Protein AF-A0A7Y4ZPF8-F1 (afdb_monomer)

Structure (mmCIF, N/CA/C/O backbone):
data_AF-A0A7Y4ZPF8-F1
#
_entry.id   AF-A0A7Y4ZPF8-F1
#
loop_
_atom_site.group_PDB
_atom_site.id
_atom_site.type_symbol
_atom_site.label_atom_id
_atom_site.label_alt_id
_atom_site.label_comp_id
_atom_site.label_asym_id
_atom_site.label_entity_id
_atom_site.label_seq_id
_atom_site.pdbx_PDB_ins_code
_atom_site.Cartn_x
_atom_site.Cartn_y
_atom_site.Cartn_z
_atom_site.occupancy
_atom_site.B_iso_or_equiv
_atom_site.auth_seq_id
_atom_site.auth_comp_id
_atom_site.auth_asym_id
_atom_site.auth_atom_id
_atom_site.pdbx_PDB_model_num
ATOM 1 N N . MET A 1 1 ? -1.159 -8.761 -0.915 1.00 75.44 1 MET A N 1
ATOM 2 C CA . MET A 1 1 ? -1.401 -7.818 -2.042 1.00 75.44 1 MET A CA 1
ATOM 3 C C . MET A 1 1 ? -1.958 -8.602 -3.225 1.00 75.44 1 MET A C 1
ATOM 5 O O . MET A 1 1 ? -1.337 -9.595 -3.585 1.00 75.44 1 MET A O 1
ATOM 9 N N . SER A 1 2 ? -3.100 -8.201 -3.799 1.00 84.06 2 SER A N 1
ATOM 10 C CA . SER A 1 2 ? -3.747 -8.965 -4.880 1.00 84.06 2 SER A CA 1
ATOM 11 C C . SER A 1 2 ? -2.888 -9.028 -6.152 1.00 84.06 2 SER A C 1
ATOM 13 O O . SER A 1 2 ? -2.082 -8.129 -6.414 1.00 84.06 2 SER A O 1
ATOM 15 N N . ALA A 1 3 ? -3.066 -10.083 -6.955 1.00 86.94 3 ALA A N 1
ATOM 16 C CA . ALA A 1 3 ? -2.333 -10.283 -8.210 1.00 86.94 3 ALA A CA 1
ATOM 17 C C . ALA A 1 3 ? -2.466 -9.080 -9.164 1.00 86.94 3 ALA A C 1
ATOM 19 O O . ALA A 1 3 ? -1.476 -8.626 -9.733 1.00 86.94 3 ALA A O 1
ATOM 20 N N . LEU A 1 4 ? -3.662 -8.487 -9.241 1.00 87.94 4 LEU A N 1
ATOM 21 C CA . LEU A 1 4 ? -3.938 -7.288 -10.040 1.00 87.94 4 LEU A CA 1
ATOM 22 C C . LEU A 1 4 ? -3.058 -6.093 -9.646 1.00 87.94 4 LEU A C 1
ATOM 24 O O . LEU A 1 4 ? -2.543 -5.392 -10.513 1.00 87.94 4 LEU A O 1
ATOM 28 N N . LYS A 1 5 ? -2.826 -5.877 -8.345 1.00 87.31 5 LYS A N 1
ATOM 29 C CA . LYS A 1 5 ? -1.957 -4.786 -7.874 1.00 87.31 5 LYS A CA 1
ATOM 30 C C . LYS A 1 5 ? -0.494 -5.027 -8.252 1.00 87.31 5 LYS A C 1
ATOM 32 O O . LYS A 1 5 ? 0.198 -4.082 -8.617 1.00 87.31 5 LYS A O 1
ATOM 37 N N . LYS A 1 6 ? -0.029 -6.285 -8.200 1.00 91.00 6 LYS A N 1
ATOM 38 C CA . LYS A 1 6 ? 1.333 -6.646 -8.636 1.00 91.00 6 LYS A CA 1
ATOM 39 C C . LYS A 1 6 ? 1.499 -6.325 -10.120 1.00 91.00 6 LYS A C 1
ATOM 41 O O . LYS A 1 6 ? 2.439 -5.625 -10.476 1.00 91.00 6 LYS A O 1
ATOM 46 N N . LEU A 1 7 ? 0.545 -6.744 -10.954 1.00 94.25 7 LEU A N 1
ATOM 47 C CA . LEU A 1 7 ? 0.532 -6.435 -12.389 1.00 94.25 7 LEU A CA 1
ATOM 48 C C . LEU A 1 7 ? 0.535 -4.925 -12.662 1.00 94.25 7 LEU A C 1
ATOM 50 O O . LEU A 1 7 ? 1.281 -4.470 -13.525 1.00 94.25 7 LEU A O 1
ATOM 54 N N . GLY A 1 8 ? -0.227 -4.143 -11.889 1.00 94.75 8 GLY A N 1
ATOM 55 C CA . GLY A 1 8 ? -0.213 -2.681 -11.978 1.00 94.75 8 GLY A CA 1
ATOM 56 C C . GLY A 1 8 ? 1.176 -2.078 -11.739 1.00 94.75 8 GLY A C 1
ATOM 57 O O . GLY A 1 8 ? 1.591 -1.187 -12.477 1.00 94.75 8 GLY A O 1
ATOM 58 N N . PHE A 1 9 ? 1.929 -2.603 -10.765 1.00 96.50 9 PHE A N 1
ATOM 59 C CA . PHE A 1 9 ? 3.312 -2.179 -10.534 1.00 96.50 9 PHE A CA 1
ATOM 60 C C . PHE A 1 9 ? 4.224 -2.545 -11.710 1.00 96.50 9 PHE A C 1
ATOM 62 O O . PHE A 1 9 ? 4.956 -1.682 -12.189 1.00 96.50 9 PHE A O 1
ATOM 69 N N . PHE A 1 10 ? 4.153 -3.786 -12.209 1.00 96.81 10 PHE A N 1
ATOM 70 C CA . PHE A 1 10 ? 4.946 -4.218 -13.368 1.00 96.81 10 PHE A CA 1
ATOM 71 C C . PHE A 1 10 ? 4.682 -3.338 -14.596 1.00 96.81 10 PHE A C 1
ATOM 73 O O . PHE A 1 10 ? 5.626 -2.911 -15.253 1.00 96.81 10 PHE A O 1
ATOM 80 N N . ALA A 1 11 ? 3.419 -3.011 -14.877 1.00 97.12 11 ALA A N 1
ATOM 81 C CA . ALA A 1 11 ? 3.063 -2.127 -15.981 1.00 97.12 11 ALA A CA 1
ATOM 82 C C . ALA A 1 11 ? 3.633 -0.709 -15.793 1.00 97.12 11 ALA A C 1
ATOM 84 O O . ALA A 1 11 ? 4.247 -0.169 -16.711 1.00 97.12 11 ALA A O 1
ATOM 85 N N . ALA A 1 12 ? 3.485 -0.118 -14.601 1.00 97.00 12 ALA A N 1
ATOM 86 C CA . ALA A 1 12 ? 4.003 1.220 -14.311 1.00 97.00 12 ALA A CA 1
ATOM 87 C C . ALA A 1 12 ? 5.539 1.285 -14.393 1.00 97.00 12 ALA A C 1
ATOM 89 O O . ALA A 1 12 ? 6.091 2.218 -14.973 1.00 97.00 12 ALA A O 1
ATOM 90 N N . ALA A 1 13 ? 6.232 0.273 -13.864 1.00 97.25 13 ALA A N 1
ATOM 91 C CA . ALA A 1 13 ? 7.685 0.170 -13.937 1.00 97.25 13 ALA A CA 1
ATOM 92 C C . ALA A 1 13 ? 8.175 -0.040 -15.382 1.00 97.25 13 ALA A C 1
ATOM 94 O O . ALA A 1 13 ? 9.117 0.632 -15.803 1.00 97.25 13 ALA A O 1
ATOM 95 N N . ALA A 1 14 ? 7.500 -0.879 -16.174 1.00 97.56 14 ALA A N 1
ATOM 96 C CA . ALA A 1 14 ? 7.827 -1.069 -17.586 1.00 97.56 14 ALA A CA 1
ATOM 97 C C . ALA A 1 14 ? 7.639 0.220 -18.400 1.00 97.56 14 ALA A C 1
ATOM 99 O O . ALA A 1 14 ? 8.495 0.554 -19.217 1.00 97.56 14 ALA A O 1
ATOM 100 N N . LEU A 1 15 ? 6.568 0.982 -18.144 1.00 97.00 15 LEU A N 1
ATOM 101 C CA . LEU A 1 15 ? 6.357 2.295 -18.761 1.00 97.00 15 LEU A CA 1
ATOM 102 C C . LEU A 1 15 ? 7.453 3.289 -18.364 1.00 97.00 15 LEU A C 1
ATOM 104 O O . LEU A 1 15 ? 7.981 3.990 -19.226 1.00 97.00 15 LEU A O 1
ATOM 108 N N . TYR A 1 16 ? 7.839 3.326 -17.086 1.00 96.50 16 TYR A N 1
ATOM 109 C CA . TYR A 1 16 ? 8.923 4.188 -16.624 1.00 96.50 16 TYR A CA 1
ATOM 110 C C . TYR A 1 16 ? 10.240 3.848 -17.331 1.00 96.50 16 TYR A C 1
ATOM 112 O O . TYR A 1 16 ? 10.738 4.672 -18.093 1.00 96.50 16 TYR A O 1
ATOM 120 N N . PHE A 1 17 ? 10.767 2.629 -17.159 1.00 95.44 17 PHE A N 1
ATOM 121 C CA . PHE A 1 17 ? 12.059 2.228 -17.733 1.00 95.44 17 PHE A CA 1
ATOM 122 C C . PHE A 1 17 ? 12.053 2.205 -19.266 1.00 95.44 17 PHE A C 1
ATOM 124 O O . PHE A 1 17 ? 13.057 2.550 -19.887 1.00 95.44 17 PHE A O 1
ATOM 131 N N . GLY A 1 18 ? 10.926 1.837 -19.877 1.00 95.88 18 GLY A N 1
ATOM 132 C CA . GLY A 1 18 ? 10.749 1.815 -21.325 1.00 95.88 18 GLY A CA 1
ATOM 133 C C . GLY A 1 18 ? 10.678 3.206 -21.952 1.00 95.88 18 GLY A C 1
ATOM 134 O O . GLY A 1 18 ? 11.137 3.385 -23.074 1.00 95.88 18 GLY A O 1
ATOM 135 N N . SER A 1 19 ? 10.147 4.206 -21.239 1.00 95.62 19 SER A N 1
ATOM 136 C CA . SER A 1 19 ? 10.047 5.579 -21.757 1.00 95.62 19 SER A CA 1
ATOM 137 C C . SER A 1 19 ? 11.360 6.362 -21.679 1.00 95.62 19 SER A C 1
ATOM 139 O O . SER A 1 19 ? 11.545 7.301 -22.449 1.00 95.62 19 SER A O 1
ATOM 141 N N . LEU A 1 20 ? 12.288 5.968 -20.795 1.00 93.88 20 LEU A N 1
ATOM 142 C CA . LEU A 1 20 ? 13.516 6.712 -20.491 1.00 93.88 20 LEU A CA 1
ATOM 143 C C . LEU A 1 20 ? 14.359 7.142 -21.711 1.00 93.88 20 LEU A C 1
ATOM 145 O O . LEU A 1 20 ? 14.848 8.276 -21.675 1.00 93.88 20 LEU A O 1
ATOM 149 N N . PRO A 1 21 ? 14.568 6.321 -22.762 1.00 92.81 21 PRO A N 1
ATOM 150 C CA . PRO A 1 21 ? 15.342 6.732 -23.940 1.00 92.81 21 PRO A CA 1
ATOM 151 C C . PRO A 1 21 ? 14.623 7.745 -24.839 1.00 92.81 21 PRO A C 1
ATOM 153 O O . PRO A 1 21 ? 15.262 8.430 -25.626 1.00 92.8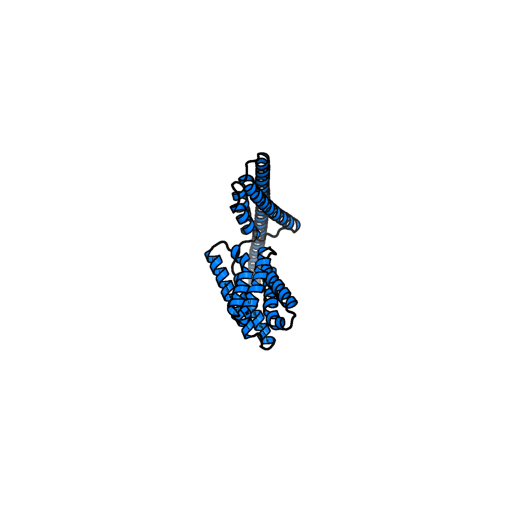1 21 PRO A O 1
ATOM 156 N N . PHE A 1 22 ? 13.297 7.846 -24.737 1.00 93.81 22 PHE A N 1
ATOM 157 C CA . PHE A 1 22 ? 12.480 8.695 -25.609 1.00 93.81 22 PHE A CA 1
ATOM 158 C C . PHE A 1 22 ? 12.232 10.091 -25.025 1.00 93.81 22 PHE A C 1
ATOM 160 O O . PHE A 1 22 ? 11.724 10.971 -25.718 1.00 93.81 22 PHE A O 1
ATOM 167 N N . LEU A 1 23 ? 12.591 10.309 -23.757 1.00 93.56 23 LEU A N 1
ATOM 168 C CA . LEU A 1 23 ? 12.349 11.573 -23.057 1.00 93.56 23 LEU A CA 1
ATOM 169 C C . LEU A 1 23 ? 13.147 12.742 -23.635 1.00 93.56 23 LEU A C 1
ATOM 171 O O . LEU A 1 23 ? 12.665 13.871 -23.577 1.00 93.56 23 LEU A O 1
ATOM 175 N N . ASP A 1 24 ? 14.311 12.472 -24.228 1.00 91.12 24 ASP A N 1
ATOM 176 C CA . ASP A 1 24 ? 15.174 13.497 -24.826 1.00 91.12 24 ASP A CA 1
ATOM 177 C C . ASP A 1 24 ? 14.552 14.117 -26.091 1.00 91.12 24 ASP A C 1
ATOM 179 O O . ASP A 1 24 ? 14.898 15.231 -26.476 1.00 91.12 24 ASP A O 1
ATOM 183 N N . GLY A 1 25 ? 13.596 13.423 -26.722 1.00 93.19 25 GLY A N 1
ATOM 184 C CA . GLY A 1 25 ? 12.844 13.929 -27.874 1.00 93.19 25 GLY A CA 1
ATOM 185 C C . GLY A 1 25 ? 11.628 14.787 -27.508 1.00 93.19 25 GLY A C 1
ATOM 186 O O . GLY A 1 25 ? 10.987 15.346 -28.398 1.00 93.19 25 GLY A O 1
ATOM 187 N N . LEU A 1 26 ? 11.276 14.884 -26.223 1.00 95.12 26 LEU A N 1
ATOM 188 C CA . LEU A 1 26 ? 10.109 15.630 -25.756 1.00 95.12 26 LEU A CA 1
ATOM 189 C C . LEU A 1 26 ? 10.498 17.027 -25.245 1.00 95.12 26 LEU A C 1
ATOM 191 O O . LEU A 1 26 ? 11.581 17.207 -24.686 1.00 95.12 26 LEU A O 1
ATOM 195 N N . PRO A 1 27 ? 9.595 18.023 -25.335 1.00 96.69 27 PRO A N 1
ATOM 196 C CA . PRO A 1 27 ? 9.780 19.292 -24.642 1.00 96.69 27 PRO A CA 1
ATOM 197 C C . PRO A 1 27 ? 9.974 19.078 -23.137 1.00 96.69 27 PRO A C 1
ATOM 199 O O . PRO A 1 27 ? 9.279 18.261 -22.531 1.00 96.69 27 PRO A O 1
ATOM 202 N N . PHE A 1 28 ? 10.848 19.876 -22.519 1.00 93.75 28 PHE A N 1
ATOM 203 C CA . PHE A 1 28 ? 11.220 19.762 -21.100 1.00 93.75 28 PHE A CA 1
ATOM 204 C C . PHE A 1 28 ? 10.022 19.650 -20.140 1.00 93.75 28 PHE A C 1
ATOM 206 O O . PHE A 1 28 ? 10.028 18.853 -19.201 1.00 93.75 28 PHE A O 1
ATOM 213 N N . VAL A 1 29 ? 8.965 20.432 -20.379 1.00 96.38 29 VAL A N 1
ATOM 214 C CA . VAL A 1 29 ? 7.753 20.404 -19.545 1.00 96.38 29 VAL A CA 1
ATOM 215 C C . VAL A 1 29 ? 7.010 19.074 -19.697 1.00 96.38 29 VAL A C 1
ATOM 217 O O . VAL A 1 29 ? 6.588 18.489 -18.702 1.00 96.38 29 VAL A O 1
ATOM 220 N N . ALA A 1 30 ? 6.876 18.570 -20.925 1.00 96.25 30 ALA A N 1
ATOM 221 C CA . ALA A 1 30 ? 6.170 17.323 -21.201 1.00 96.25 30 ALA A CA 1
ATOM 222 C C . ALA A 1 30 ? 6.916 16.111 -20.625 1.00 96.25 30 ALA A C 1
ATOM 224 O O . ALA A 1 30 ? 6.291 15.263 -19.988 1.00 96.25 30 ALA A O 1
ATOM 225 N N . SER A 1 31 ? 8.244 16.053 -20.783 1.00 95.25 31 SER A N 1
ATOM 226 C CA . SER A 1 31 ? 9.060 14.982 -20.199 1.00 95.25 31 SER A CA 1
ATOM 227 C C . SER A 1 31 ? 9.012 15.002 -18.670 1.00 95.25 31 SER A C 1
ATOM 229 O O . SER A 1 31 ? 8.821 13.953 -18.056 1.00 95.25 31 SER A O 1
ATOM 231 N N . SER A 1 32 ? 9.082 16.185 -18.052 1.00 95.69 32 SER A N 1
ATOM 232 C CA . SER A 1 32 ? 8.974 16.342 -16.595 1.00 95.69 32 SER A CA 1
ATOM 233 C C . SER A 1 32 ? 7.620 15.867 -16.058 1.00 95.69 32 SER A C 1
ATOM 235 O O . SER A 1 32 ? 7.572 15.104 -15.092 1.00 95.69 32 SER A O 1
ATOM 237 N N . LEU A 1 33 ? 6.514 16.270 -16.695 1.00 97.50 33 LEU A N 1
ATOM 238 C CA . LEU A 1 33 ? 5.168 15.840 -16.302 1.00 97.50 33 LEU A CA 1
ATOM 239 C C . LEU A 1 33 ? 4.986 14.327 -16.454 1.00 97.50 33 LEU A C 1
ATOM 241 O O . LEU A 1 33 ? 4.445 13.685 -15.554 1.00 97.50 33 LEU A O 1
ATOM 245 N N . LEU A 1 34 ? 5.470 13.753 -17.559 1.00 97.00 34 LEU A N 1
ATOM 246 C CA . LEU A 1 34 ? 5.406 12.315 -17.804 1.00 97.00 34 LEU A CA 1
ATOM 247 C C . LEU A 1 34 ? 6.189 11.529 -16.743 1.00 97.00 34 LEU A C 1
ATOM 249 O O . LEU A 1 34 ? 5.670 10.563 -16.188 1.00 97.00 34 LEU A O 1
ATOM 253 N N . LEU A 1 35 ? 7.405 11.968 -16.414 1.00 96.06 35 LEU A N 1
ATOM 254 C CA . LEU A 1 35 ? 8.247 11.344 -15.393 1.00 96.06 35 LEU A CA 1
ATOM 255 C C . LEU A 1 35 ? 7.601 11.372 -14.007 1.00 96.06 35 LEU A C 1
ATOM 257 O O . LEU A 1 35 ? 7.579 10.347 -13.324 1.00 96.06 35 LEU A O 1
ATOM 261 N N . VAL A 1 36 ? 7.046 12.518 -13.600 1.00 97.88 36 VAL A N 1
ATOM 262 C CA . VAL A 1 36 ? 6.331 12.641 -12.322 1.00 97.88 36 VAL A CA 1
ATOM 263 C C . VAL A 1 36 ? 5.098 11.743 -12.312 1.00 97.88 36 VAL A C 1
ATOM 265 O O . VAL A 1 36 ? 4.895 11.014 -11.343 1.00 97.88 36 VAL A O 1
ATOM 268 N N . ALA A 1 37 ? 4.307 11.732 -13.389 1.00 97.81 37 ALA A N 1
ATOM 269 C CA . ALA A 1 37 ? 3.141 10.862 -13.498 1.00 97.81 37 ALA A CA 1
ATOM 270 C C . ALA A 1 37 ? 3.526 9.380 -13.364 1.00 97.81 37 ALA A C 1
ATOM 272 O O . ALA A 1 37 ? 2.907 8.659 -12.583 1.00 97.81 37 ALA A O 1
ATOM 273 N N . MET A 1 38 ? 4.585 8.934 -14.047 1.00 97.25 38 MET A N 1
ATOM 274 C CA . MET A 1 38 ? 5.074 7.555 -13.946 1.00 97.25 38 MET A CA 1
ATOM 275 C C . MET A 1 38 ? 5.606 7.225 -12.546 1.00 97.25 38 MET A C 1
ATOM 277 O O . MET A 1 38 ? 5.273 6.172 -12.004 1.00 97.25 38 MET A O 1
ATOM 281 N N . GLY A 1 39 ? 6.361 8.130 -11.915 1.00 97.81 39 GLY A N 1
ATOM 282 C CA . GLY A 1 39 ? 6.836 7.949 -10.541 1.00 97.81 39 GLY A CA 1
ATOM 283 C C . GLY A 1 39 ? 5.695 7.841 -9.526 1.00 97.81 39 GLY A C 1
ATOM 284 O O . GLY A 1 39 ? 5.711 6.956 -8.669 1.00 97.81 39 GLY A O 1
ATOM 285 N N . VAL A 1 40 ? 4.665 8.682 -9.656 1.00 98.19 40 VAL A N 1
ATOM 286 C CA . VAL A 1 40 ? 3.452 8.629 -8.822 1.00 98.19 40 VAL A CA 1
ATOM 287 C C . VAL A 1 40 ? 2.669 7.337 -9.056 1.00 98.19 40 VAL A C 1
ATOM 289 O O . VAL A 1 40 ? 2.262 6.702 -8.085 1.00 98.19 40 VAL A O 1
ATOM 292 N N . LEU A 1 41 ? 2.486 6.911 -10.310 1.00 97.56 41 LEU A N 1
ATOM 293 C CA . LEU A 1 41 ? 1.806 5.653 -10.636 1.00 97.56 41 LEU A CA 1
ATOM 294 C C . LEU A 1 41 ? 2.547 4.444 -10.055 1.00 97.56 41 LEU A C 1
ATOM 296 O O . LEU A 1 41 ? 1.916 3.580 -9.446 1.00 97.56 41 LEU A O 1
ATOM 300 N N . MET A 1 42 ? 3.876 4.403 -10.177 1.00 97.56 42 MET A N 1
ATOM 301 C CA . MET A 1 42 ? 4.698 3.355 -9.569 1.00 97.56 42 MET A CA 1
ATOM 302 C C . MET A 1 42 ? 4.565 3.343 -8.043 1.00 97.56 42 MET A C 1
ATOM 304 O O . MET A 1 42 ? 4.346 2.280 -7.464 1.00 97.56 42 MET A O 1
ATOM 308 N N . ALA A 1 43 ? 4.660 4.503 -7.387 1.00 97.62 43 ALA A N 1
ATOM 309 C CA . ALA A 1 43 ? 4.544 4.611 -5.932 1.00 97.62 43 ALA A CA 1
ATOM 310 C C . ALA A 1 43 ? 3.147 4.225 -5.427 1.00 97.62 43 ALA A C 1
ATOM 312 O O . ALA A 1 43 ? 3.024 3.487 -4.449 1.00 97.62 43 ALA A O 1
ATOM 313 N N . ALA A 1 44 ? 2.086 4.645 -6.119 1.00 96.38 44 ALA A N 1
ATOM 314 C CA . ALA A 1 44 ? 0.716 4.248 -5.804 1.00 96.38 44 ALA A CA 1
ATOM 315 C C . ALA A 1 44 ? 0.505 2.736 -5.995 1.00 96.38 44 ALA A C 1
ATOM 317 O O . ALA A 1 44 ? -0.117 2.088 -5.151 1.00 96.38 44 ALA A O 1
ATOM 318 N N . ALA A 1 45 ? 1.068 2.145 -7.054 1.00 96.06 45 ALA A N 1
ATOM 319 C CA . ALA A 1 45 ? 1.002 0.705 -7.294 1.00 96.06 45 ALA A CA 1
ATOM 320 C C . ALA A 1 45 ? 1.785 -0.102 -6.242 1.00 96.06 45 ALA A C 1
ATOM 322 O O . ALA A 1 45 ? 1.273 -1.095 -5.726 1.00 96.06 45 ALA A O 1
ATOM 323 N N . ALA A 1 46 ? 2.986 0.353 -5.867 1.00 96.31 46 ALA A N 1
ATOM 324 C CA . ALA A 1 46 ? 3.800 -0.245 -4.805 1.00 96.31 46 ALA A CA 1
ATOM 325 C C . ALA A 1 46 ? 3.122 -0.139 -3.427 1.00 96.31 46 ALA A C 1
ATOM 327 O O . ALA A 1 46 ? 3.148 -1.079 -2.623 1.00 96.31 46 ALA A O 1
ATOM 328 N N . SER A 1 47 ? 2.482 1.003 -3.161 1.00 94.62 47 SER A N 1
ATOM 329 C CA . SER A 1 47 ? 1.711 1.255 -1.946 1.00 94.62 47 SER A CA 1
ATOM 330 C C . SER A 1 47 ? 0.390 0.474 -1.919 1.00 94.62 47 SER A C 1
ATOM 332 O O . SER A 1 47 ? -0.084 0.078 -0.853 1.00 94.62 47 SER A O 1
ATOM 334 N N . GLY A 1 48 ? -0.207 0.209 -3.079 1.00 91.56 48 GLY A N 1
ATOM 335 C CA . GLY A 1 48 ? -1.532 -0.389 -3.198 1.00 91.56 48 GLY A CA 1
ATOM 336 C C . GLY A 1 48 ? -2.684 0.567 -2.862 1.00 91.56 48 GLY A C 1
ATOM 337 O O . GLY A 1 48 ? -3.814 0.080 -2.732 1.00 91.56 48 GLY A O 1
ATOM 338 N N . SER A 1 49 ? -2.405 1.870 -2.715 1.00 89.56 49 SER A N 1
ATOM 339 C CA . SER A 1 49 ? -3.360 2.967 -2.501 1.00 89.56 49 SER A CA 1
ATOM 340 C C . SER A 1 49 ? -2.804 4.312 -3.012 1.00 89.56 49 SER A C 1
ATOM 342 O O . SER A 1 49 ? -1.594 4.496 -3.142 1.00 89.56 49 SER A O 1
ATOM 344 N N . PHE A 1 50 ? -3.694 5.273 -3.290 1.00 92.38 50 PHE A N 1
ATOM 345 C CA . PHE A 1 50 ? -3.333 6.657 -3.626 1.00 92.38 50 PHE A CA 1
ATOM 346 C C . PHE A 1 50 ? -3.283 7.514 -2.357 1.00 92.38 50 PHE A C 1
ATOM 348 O O . PHE A 1 50 ? -4.230 8.229 -2.034 1.00 92.38 50 PHE A O 1
ATOM 355 N N . SER A 1 51 ? -2.187 7.418 -1.607 1.00 92.44 51 SER A N 1
ATOM 356 C CA . SER A 1 51 ? -1.949 8.274 -0.440 1.00 92.44 51 SER A CA 1
ATOM 357 C C . SER A 1 51 ? -1.113 9.505 -0.808 1.00 92.44 51 SER A C 1
ATOM 359 O O . SER A 1 51 ? -0.314 9.475 -1.744 1.00 92.44 51 SER A O 1
ATOM 361 N N . ALA A 1 52 ? -1.246 10.592 -0.039 1.00 95.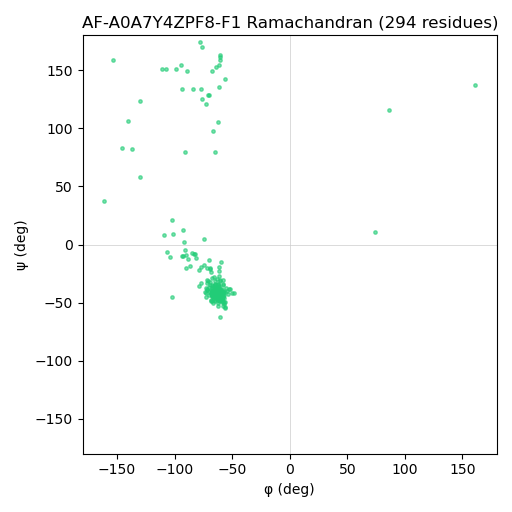19 52 ALA A N 1
ATOM 362 C CA . ALA A 1 52 ? -0.424 11.793 -0.227 1.00 95.19 52 ALA A CA 1
ATOM 363 C C . ALA A 1 52 ? 1.083 11.491 -0.109 1.00 95.19 52 ALA A C 1
ATOM 365 O O . ALA A 1 52 ? 1.887 12.064 -0.840 1.00 95.19 52 ALA A O 1
ATOM 366 N N . ILE A 1 53 ? 1.454 10.551 0.768 1.00 95.06 53 ILE A N 1
ATOM 367 C CA . ILE A 1 53 ? 2.838 10.092 0.931 1.00 95.06 53 ILE A CA 1
ATOM 368 C C . ILE A 1 53 ? 3.303 9.366 -0.333 1.00 95.06 53 ILE A C 1
ATOM 370 O O . ILE A 1 53 ? 4.375 9.683 -0.833 1.00 95.06 53 ILE A O 1
ATOM 374 N N . ALA A 1 54 ? 2.502 8.452 -0.893 1.00 96.06 54 ALA A N 1
ATOM 375 C CA . ALA A 1 54 ? 2.852 7.764 -2.137 1.00 96.06 54 ALA A CA 1
ATOM 376 C C . ALA A 1 54 ? 3.038 8.752 -3.302 1.00 96.06 54 ALA A C 1
ATOM 378 O O . ALA A 1 54 ? 4.009 8.642 -4.046 1.00 96.06 54 ALA A O 1
ATOM 379 N N . ILE A 1 55 ? 2.169 9.763 -3.418 1.00 97.44 55 ILE A N 1
ATOM 380 C CA . ILE A 1 55 ? 2.295 10.817 -4.437 1.00 97.44 55 ILE A CA 1
ATOM 381 C C . ILE A 1 55 ? 3.592 11.614 -4.237 1.00 97.44 55 ILE A C 1
ATOM 383 O O . ILE A 1 55 ? 4.368 11.770 -5.178 1.00 97.44 55 ILE A O 1
ATOM 387 N N . ALA A 1 56 ? 3.859 12.086 -3.016 1.00 97.94 56 ALA A N 1
ATOM 388 C CA . ALA A 1 56 ? 5.063 12.854 -2.711 1.00 97.94 56 ALA A CA 1
ATOM 389 C C . ALA A 1 56 ? 6.339 12.035 -2.960 1.00 97.94 56 ALA A C 1
ATOM 391 O O . ALA A 1 56 ? 7.265 12.511 -3.614 1.00 97.94 56 ALA A O 1
ATOM 392 N N . CYS A 1 57 ? 6.372 10.786 -2.496 1.00 97.81 57 CYS A N 1
ATOM 393 C CA . CYS A 1 57 ? 7.482 9.869 -2.711 1.00 97.81 57 CYS A CA 1
ATOM 394 C C . CYS A 1 57 ? 7.691 9.555 -4.196 1.00 97.81 57 CYS A C 1
ATOM 396 O O . CYS A 1 57 ? 8.830 9.572 -4.646 1.00 97.81 57 CYS A O 1
ATOM 398 N N . GLY A 1 58 ? 6.625 9.333 -4.969 1.00 98.00 58 GLY A N 1
ATOM 399 C CA . GLY A 1 58 ? 6.710 9.110 -6.413 1.00 98.00 58 GLY A CA 1
ATOM 400 C C . GLY A 1 58 ? 7.229 10.329 -7.180 1.00 98.00 58 GLY A C 1
ATOM 401 O O . GLY A 1 58 ? 8.074 10.188 -8.063 1.00 98.00 58 GLY A O 1
ATOM 402 N N . ALA A 1 59 ? 6.794 11.534 -6.805 1.00 98.19 59 ALA A N 1
ATOM 403 C CA . ALA A 1 59 ? 7.304 12.777 -7.381 1.00 98.19 59 ALA A CA 1
ATOM 404 C C . ALA A 1 59 ? 8.788 13.007 -7.036 1.00 98.19 59 ALA A C 1
ATOM 406 O O . ALA A 1 59 ? 9.585 13.336 -7.915 1.00 98.19 59 ALA A O 1
ATOM 407 N N . LEU A 1 60 ? 9.180 12.776 -5.777 1.00 98.19 60 LEU A N 1
ATOM 408 C CA . LEU A 1 60 ? 10.578 12.848 -5.339 1.00 98.19 60 LEU A CA 1
ATOM 409 C C . LEU A 1 60 ? 11.448 11.785 -6.017 1.00 98.19 60 LEU A C 1
ATOM 411 O O . LEU A 1 60 ? 12.589 12.073 -6.372 1.00 98.19 60 LEU A O 1
ATOM 415 N N . ALA A 1 61 ? 10.913 10.582 -6.231 1.00 97.88 61 ALA A N 1
ATOM 416 C CA . ALA A 1 61 ? 11.581 9.504 -6.949 1.00 97.88 61 ALA A CA 1
ATOM 417 C C . ALA A 1 61 ? 11.874 9.912 -8.397 1.00 97.88 61 ALA A C 1
ATOM 419 O O . ALA A 1 61 ? 13.012 9.797 -8.849 1.00 97.88 61 ALA A O 1
ATOM 420 N N . ALA A 1 62 ? 10.875 10.466 -9.093 1.00 97.12 62 ALA A N 1
ATOM 421 C CA . ALA A 1 62 ? 11.031 10.968 -10.452 1.00 97.12 62 ALA A CA 1
ATOM 422 C C . ALA A 1 62 ? 12.079 12.088 -10.529 1.00 97.12 62 ALA A C 1
ATOM 424 O O . ALA A 1 62 ? 12.969 12.039 -11.378 1.00 97.12 62 ALA A O 1
ATOM 425 N N . PHE A 1 63 ? 12.026 13.060 -9.614 1.00 97.06 63 PHE A N 1
ATOM 426 C CA . PHE A 1 63 ? 13.001 14.149 -9.547 1.00 97.06 63 PHE A CA 1
ATOM 427 C C . PHE A 1 63 ? 14.425 13.642 -9.262 1.00 97.06 63 PHE A C 1
ATOM 429 O O . PHE A 1 63 ? 15.351 13.927 -10.017 1.00 97.06 63 PHE A O 1
ATOM 436 N N . GLY A 1 64 ? 14.610 12.848 -8.205 1.00 95.31 64 GLY A N 1
ATOM 437 C CA . GLY A 1 64 ? 15.927 12.357 -7.799 1.00 95.31 64 GLY A CA 1
ATOM 438 C C . GLY A 1 64 ? 16.533 11.375 -8.802 1.00 95.31 64 GLY A C 1
ATOM 439 O O . GLY A 1 64 ? 17.721 11.457 -9.114 1.00 95.31 64 GLY A O 1
ATOM 440 N N . GLY A 1 65 ? 15.714 10.475 -9.350 1.00 93.50 65 GLY A N 1
ATOM 441 C CA . GLY A 1 65 ? 16.139 9.519 -10.368 1.00 93.50 65 GLY A CA 1
ATOM 442 C C . GLY A 1 65 ? 16.597 10.217 -11.646 1.00 93.50 65 GLY A C 1
ATOM 443 O O . GLY A 1 65 ? 17.652 9.897 -12.186 1.00 93.50 65 GLY A O 1
ATOM 444 N N . THR A 1 66 ? 15.859 11.224 -12.108 1.00 93.50 66 THR A N 1
ATOM 445 C CA . THR A 1 66 ? 16.213 11.952 -13.337 1.00 93.50 66 THR A CA 1
ATOM 446 C C . THR A 1 66 ? 17.438 12.840 -13.156 1.00 93.50 66 THR A C 1
ATOM 448 O O . THR A 1 66 ? 18.300 12.845 -14.031 1.00 93.50 66 THR A O 1
ATOM 451 N N . ALA A 1 67 ? 17.576 13.505 -12.005 1.00 95.75 67 ALA A N 1
ATOM 452 C CA . ALA A 1 67 ? 18.738 14.335 -11.691 1.00 95.75 67 ALA A CA 1
ATOM 453 C C . ALA A 1 67 ? 20.054 13.536 -11.642 1.00 95.75 67 ALA A C 1
ATOM 455 O O . ALA A 1 67 ? 21.094 14.029 -12.075 1.00 95.75 67 ALA A O 1
ATOM 456 N N . LEU A 1 68 ? 20.021 12.299 -11.132 1.00 96.88 68 LEU A N 1
ATOM 457 C CA . LEU A 1 68 ? 21.220 11.465 -10.978 1.00 96.88 68 LEU A CA 1
ATOM 458 C C . LEU A 1 68 ? 21.523 10.587 -12.196 1.00 96.88 68 LEU A C 1
ATOM 460 O O . LEU A 1 68 ? 22.664 10.149 -12.352 1.00 96.88 68 LEU A O 1
ATOM 464 N N . ARG A 1 69 ? 20.536 10.324 -13.064 1.00 95.56 69 ARG A N 1
ATOM 465 C CA . ARG A 1 69 ? 20.663 9.384 -14.193 1.00 95.56 69 ARG A CA 1
ATOM 466 C C . ARG A 1 69 ? 21.867 9.664 -15.108 1.00 95.56 69 ARG A C 1
ATOM 468 O O . ARG A 1 69 ? 22.529 8.689 -15.451 1.00 95.56 69 ARG A O 1
ATOM 475 N N . PRO A 1 70 ? 22.197 10.915 -15.491 1.00 95.31 70 PRO A N 1
ATOM 476 C CA . PRO A 1 70 ? 23.334 11.182 -16.379 1.00 95.31 70 PRO A CA 1
ATOM 477 C C . PRO A 1 70 ? 24.705 10.899 -15.751 1.00 95.31 70 PRO A C 1
ATOM 479 O O . PRO A 1 70 ? 25.675 10.693 -16.472 1.00 95.31 70 PRO A O 1
ATOM 482 N N . ILE A 1 71 ? 24.795 10.917 -14.417 1.00 97.25 71 ILE A N 1
ATOM 483 C CA . ILE A 1 71 ? 26.062 10.832 -13.676 1.00 97.25 71 ILE A CA 1
ATOM 484 C C . ILE A 1 71 ? 26.262 9.418 -13.124 1.00 97.25 71 ILE A C 1
ATOM 486 O O . ILE A 1 71 ? 27.347 8.852 -13.216 1.00 97.25 71 ILE A O 1
ATOM 490 N N . ALA A 1 72 ? 25.210 8.846 -12.539 1.00 97.88 72 ALA A N 1
ATOM 491 C CA . ALA A 1 72 ? 25.250 7.561 -11.859 1.00 97.88 72 ALA A CA 1
ATOM 492 C C . ALA A 1 72 ? 23.919 6.806 -12.050 1.00 97.88 72 ALA A C 1
ATOM 494 O O . ALA A 1 72 ? 23.065 6.825 -11.156 1.00 97.88 72 ALA A O 1
ATOM 495 N N . PRO A 1 73 ? 23.729 6.102 -13.185 1.00 97.06 73 PRO A N 1
ATOM 496 C CA . PRO A 1 73 ? 22.486 5.389 -13.493 1.00 97.06 73 PRO A CA 1
ATOM 497 C C . PRO A 1 73 ? 22.056 4.382 -12.421 1.00 97.06 73 PRO A C 1
ATOM 499 O O . PRO A 1 73 ? 20.870 4.265 -12.112 1.00 97.06 73 PRO A O 1
ATOM 502 N N . ALA A 1 74 ? 23.018 3.689 -11.806 1.00 97.88 74 ALA A N 1
ATOM 503 C CA . ALA A 1 74 ? 22.753 2.789 -10.690 1.00 97.88 74 ALA A CA 1
ATOM 504 C C . ALA A 1 74 ? 22.186 3.542 -9.470 1.00 97.88 74 ALA A C 1
ATOM 506 O O . ALA A 1 74 ? 21.167 3.153 -8.910 1.00 97.88 74 ALA A O 1
ATOM 507 N N . VAL A 1 75 ? 22.786 4.667 -9.074 1.00 98.19 75 VAL A N 1
ATOM 508 C CA . VAL A 1 75 ? 22.297 5.450 -7.925 1.00 98.19 75 VAL A CA 1
ATOM 509 C C . VAL A 1 75 ? 20.918 6.047 -8.220 1.00 98.19 75 VAL A C 1
ATOM 511 O O . VAL A 1 75 ? 20.044 6.025 -7.355 1.00 98.19 75 VAL A O 1
ATOM 514 N N . ALA A 1 76 ? 20.691 6.508 -9.452 1.00 97.50 76 ALA A N 1
ATOM 515 C CA . ALA A 1 76 ? 19.391 6.984 -9.914 1.00 97.50 76 ALA A CA 1
ATOM 516 C C . ALA A 1 76 ? 18.296 5.917 -9.779 1.00 97.50 76 ALA A C 1
ATOM 518 O O . ALA A 1 76 ? 17.239 6.185 -9.205 1.00 97.50 76 ALA A O 1
ATOM 519 N N . GLY A 1 77 ? 18.560 4.700 -10.263 1.00 97.94 77 GLY A N 1
ATOM 520 C CA . GLY A 1 77 ? 17.629 3.581 -10.142 1.00 97.94 77 GLY A CA 1
ATOM 521 C C . GLY A 1 77 ? 17.386 3.171 -8.687 1.00 97.94 77 GLY A C 1
ATOM 522 O O . GLY A 1 77 ? 16.239 2.955 -8.295 1.00 97.94 77 GLY A O 1
ATOM 523 N N . ALA A 1 78 ? 18.439 3.125 -7.864 1.00 98.38 78 ALA A N 1
ATOM 524 C CA . ALA A 1 78 ? 18.338 2.820 -6.436 1.00 98.38 78 ALA A CA 1
ATOM 525 C C . ALA A 1 78 ? 17.436 3.823 -5.707 1.00 98.38 78 ALA A C 1
ATOM 527 O O . ALA A 1 78 ? 16.512 3.426 -4.998 1.00 98.38 78 ALA A O 1
ATOM 528 N N . LEU A 1 79 ? 17.675 5.122 -5.919 1.00 98.25 79 LEU A N 1
ATOM 529 C CA . LEU A 1 79 ? 16.898 6.200 -5.313 1.00 98.25 79 LEU A CA 1
ATOM 530 C C . LEU A 1 79 ? 15.438 6.172 -5.779 1.00 98.25 79 LEU A C 1
ATOM 532 O O . LEU A 1 79 ? 14.536 6.292 -4.950 1.00 98.25 79 LEU A O 1
ATOM 536 N N . MET A 1 80 ? 15.207 5.968 -7.080 1.00 98.06 80 MET A N 1
ATOM 537 C CA . MET A 1 80 ? 13.869 5.859 -7.662 1.00 98.06 80 MET A CA 1
ATOM 538 C C . MET A 1 80 ? 13.063 4.744 -6.985 1.00 98.06 80 MET A C 1
ATOM 540 O O . MET A 1 80 ? 11.980 4.994 -6.459 1.00 98.06 80 MET A O 1
ATOM 544 N N . VAL A 1 81 ? 13.596 3.518 -6.951 1.00 98.38 81 VAL A N 1
ATOM 545 C CA . VAL A 1 81 ? 12.883 2.364 -6.381 1.00 98.38 81 VAL A CA 1
ATOM 546 C C . VAL A 1 81 ? 12.735 2.501 -4.865 1.00 98.38 81 VAL A C 1
ATOM 548 O O . VAL A 1 81 ? 11.645 2.276 -4.346 1.00 98.38 81 VAL A O 1
ATOM 551 N N . ALA A 1 82 ? 13.770 2.942 -4.144 1.00 98.38 82 ALA A N 1
ATOM 552 C CA . ALA A 1 82 ? 13.685 3.153 -2.699 1.00 98.38 82 ALA A CA 1
ATOM 553 C C . ALA A 1 82 ? 12.599 4.171 -2.316 1.00 98.38 82 ALA A C 1
ATOM 555 O O . ALA A 1 82 ? 11.827 3.918 -1.391 1.00 98.38 82 ALA A O 1
ATOM 556 N N . LEU A 1 83 ? 12.494 5.290 -3.043 1.00 98.38 83 LEU A N 1
ATOM 557 C CA . LEU A 1 83 ? 11.459 6.294 -2.801 1.00 98.38 83 LEU A CA 1
ATOM 558 C C . LEU A 1 83 ? 10.068 5.795 -3.207 1.00 98.38 83 LEU A C 1
ATOM 560 O O . LEU A 1 83 ? 9.138 5.926 -2.418 1.00 98.38 83 LEU A O 1
ATOM 564 N N . VAL A 1 84 ? 9.919 5.142 -4.364 1.00 98.31 84 VAL A N 1
ATOM 565 C CA . VAL A 1 84 ? 8.657 4.496 -4.785 1.00 98.31 84 VAL A CA 1
ATOM 566 C C . VAL A 1 84 ? 8.128 3.534 -3.714 1.00 98.31 84 VAL A C 1
ATOM 568 O O . VAL A 1 84 ? 6.927 3.487 -3.451 1.00 98.31 84 VAL A O 1
ATOM 571 N N . PHE A 1 85 ? 9.026 2.806 -3.051 1.00 98.31 85 PHE A N 1
ATOM 572 C CA . PHE A 1 85 ? 8.702 1.864 -1.984 1.00 98.31 85 PHE A CA 1
ATOM 573 C C . PHE A 1 85 ? 8.731 2.457 -0.570 1.00 98.31 85 PHE A C 1
ATOM 575 O O . PHE A 1 85 ? 8.500 1.715 0.389 1.00 98.31 85 PHE A O 1
ATOM 582 N N . ALA A 1 86 ? 8.989 3.755 -0.391 1.00 97.69 86 ALA A N 1
ATOM 583 C CA . ALA A 1 86 ? 9.176 4.350 0.932 1.00 97.69 86 ALA A CA 1
ATOM 584 C C . ALA A 1 86 ? 7.930 4.196 1.816 1.00 97.69 86 ALA A C 1
ATOM 586 O O . ALA A 1 86 ? 8.034 3.718 2.944 1.00 97.69 86 ALA A O 1
ATOM 587 N N . GLU A 1 87 ? 6.742 4.505 1.288 1.00 96.50 87 GLU A N 1
ATOM 588 C CA . GLU A 1 87 ? 5.484 4.334 2.026 1.00 96.50 87 GLU A CA 1
ATOM 589 C C . GLU A 1 87 ? 5.266 2.870 2.433 1.00 96.50 87 GLU A C 1
ATOM 591 O O . GLU A 1 87 ? 4.981 2.588 3.596 1.00 96.50 87 GLU A O 1
ATOM 596 N N . ARG A 1 88 ? 5.490 1.924 1.511 1.00 96.00 88 ARG A N 1
ATOM 597 C CA . ARG A 1 88 ? 5.363 0.490 1.803 1.00 96.00 88 ARG A CA 1
ATOM 598 C C . ARG A 1 88 ? 6.364 0.049 2.869 1.00 96.00 88 ARG A C 1
ATOM 600 O O . ARG A 1 88 ? 5.997 -0.699 3.769 1.00 96.00 88 ARG A O 1
ATOM 607 N N . THR A 1 89 ? 7.596 0.549 2.798 1.00 97.12 89 THR A N 1
ATOM 608 C CA . THR A 1 89 ? 8.658 0.263 3.772 1.00 97.12 89 THR A CA 1
ATOM 609 C C . THR A 1 89 ? 8.261 0.740 5.168 1.00 97.12 89 THR A C 1
ATOM 611 O O . THR A 1 89 ? 8.485 0.024 6.138 1.00 97.12 89 THR A O 1
ATOM 614 N N . LEU A 1 90 ? 7.611 1.903 5.298 1.00 95.75 90 LEU A N 1
ATOM 615 C CA . LEU A 1 90 ? 7.138 2.405 6.595 1.00 95.75 90 LEU A CA 1
ATOM 616 C C . LEU A 1 90 ? 6.106 1.478 7.256 1.00 95.75 90 LEU A C 1
ATOM 618 O O . LEU A 1 90 ? 6.037 1.438 8.482 1.00 95.75 90 LEU A O 1
ATOM 622 N N . ARG A 1 91 ? 5.356 0.704 6.464 1.00 95.06 91 ARG A N 1
ATOM 623 C CA . ARG A 1 91 ? 4.373 -0.274 6.955 1.00 95.06 91 ARG A CA 1
ATOM 624 C C . ARG A 1 91 ? 4.981 -1.616 7.356 1.00 95.06 91 ARG A C 1
ATOM 626 O O . ARG A 1 91 ? 4.285 -2.459 7.909 1.00 95.06 91 ARG A O 1
ATOM 633 N N . VAL A 1 92 ? 6.263 -1.862 7.097 1.00 95.44 92 VAL A N 1
ATOM 634 C CA . VAL A 1 92 ? 6.908 -3.100 7.553 1.00 95.44 92 VAL A CA 1
ATOM 635 C C . VAL A 1 92 ? 7.109 -3.021 9.071 1.00 95.44 92 VAL A C 1
ATOM 637 O O . VAL A 1 92 ? 7.763 -2.117 9.586 1.00 95.44 92 VAL A O 1
ATOM 640 N N . ARG A 1 93 ? 6.536 -3.966 9.820 1.00 89.88 93 ARG A N 1
ATOM 641 C CA . ARG A 1 93 ? 6.432 -3.876 11.290 1.00 89.88 93 ARG A CA 1
ATOM 642 C C . ARG A 1 93 ? 7.790 -3.939 11.984 1.00 89.88 93 ARG A C 1
ATOM 644 O O . ARG A 1 93 ? 8.123 -3.076 12.799 1.00 89.88 93 ARG A O 1
ATOM 651 N N . VAL A 1 94 ? 8.603 -4.931 11.631 1.00 93.25 94 VAL A N 1
ATOM 652 C CA . VAL A 1 94 ? 9.893 -5.186 12.285 1.00 93.25 94 VAL A CA 1
ATOM 653 C C . VAL A 1 94 ? 10.981 -4.305 11.672 1.00 93.25 94 VAL A C 1
ATOM 655 O O . VAL A 1 94 ? 11.094 -4.199 10.453 1.00 93.25 94 VAL A O 1
ATOM 658 N N . GLN A 1 95 ? 11.803 -3.675 12.513 1.00 94.19 95 GLN A N 1
ATOM 659 C CA . GLN A 1 95 ? 12.869 -2.777 12.056 1.00 94.19 95 GLN A CA 1
ATOM 660 C C . GLN A 1 95 ? 13.912 -3.489 11.180 1.00 94.19 95 GLN A C 1
ATOM 662 O O . GLN A 1 95 ? 14.342 -2.931 10.175 1.00 94.19 95 GLN A O 1
ATOM 667 N N . SER A 1 96 ? 14.294 -4.725 11.511 1.00 96.25 96 SER A N 1
ATOM 668 C CA . SER A 1 96 ? 15.205 -5.514 10.672 1.00 96.25 96 SER A CA 1
ATOM 669 C C . SER A 1 96 ? 14.601 -5.783 9.291 1.00 96.25 96 SER A C 1
ATOM 671 O O . SER A 1 96 ? 15.252 -5.531 8.283 1.00 96.25 96 SER A O 1
ATOM 673 N N . ALA A 1 97 ? 13.328 -6.183 9.228 1.00 94.50 97 ALA A N 1
ATOM 674 C CA . ALA A 1 97 ? 12.616 -6.380 7.966 1.00 94.50 97 ALA A CA 1
ATOM 675 C C . ALA A 1 97 ? 12.490 -5.076 7.155 1.00 94.50 97 ALA A C 1
ATOM 677 O O . ALA A 1 97 ? 12.603 -5.111 5.933 1.00 94.50 97 ALA A O 1
ATOM 678 N N . ARG A 1 98 ? 12.333 -3.915 7.812 1.00 96.62 98 ARG A N 1
ATOM 679 C CA . ARG A 1 98 ? 12.377 -2.594 7.154 1.00 96.62 98 ARG A CA 1
ATOM 680 C C . ARG A 1 98 ? 13.714 -2.334 6.472 1.00 96.62 98 ARG A C 1
ATOM 682 O O . ARG A 1 98 ? 13.732 -1.900 5.324 1.00 96.62 98 ARG A O 1
ATOM 689 N N . LEU A 1 99 ? 14.818 -2.602 7.169 1.00 97.62 99 LEU A N 1
ATOM 690 C CA . LEU A 1 99 ? 16.162 -2.436 6.613 1.00 97.62 99 LEU A CA 1
ATOM 691 C C . LEU A 1 99 ? 16.401 -3.388 5.440 1.00 97.62 99 LEU A C 1
ATOM 693 O O . LEU A 1 99 ? 16.943 -2.962 4.425 1.00 97.62 99 LEU A O 1
ATOM 697 N N . VAL A 1 100 ? 15.943 -4.639 5.542 1.00 97.62 100 VAL A N 1
ATOM 698 C CA . VAL A 1 100 ? 16.011 -5.603 4.434 1.00 97.62 100 VAL A CA 1
ATOM 699 C C . VAL A 1 100 ? 15.173 -5.121 3.247 1.00 97.62 100 VAL A C 1
ATOM 701 O O . VAL A 1 100 ? 15.669 -5.113 2.126 1.00 97.62 100 VAL A O 1
ATOM 704 N N . HIS A 1 101 ? 13.947 -4.644 3.474 1.00 97.88 101 HIS A N 1
ATOM 705 C CA . HIS A 1 101 ? 13.085 -4.113 2.416 1.00 97.88 101 HIS A CA 1
ATOM 706 C C . HIS A 1 101 ? 13.711 -2.913 1.703 1.00 97.88 101 HIS A C 1
ATOM 708 O O . HIS A 1 101 ? 13.746 -2.874 0.473 1.00 97.88 101 HIS A O 1
ATOM 714 N N . LEU A 1 102 ? 14.270 -1.967 2.462 1.00 98.12 102 LEU A N 1
ATOM 715 C CA . LEU A 1 102 ? 15.001 -0.832 1.905 1.00 98.12 102 LEU A CA 1
ATOM 716 C C . LEU A 1 102 ? 16.255 -1.283 1.140 1.00 98.12 102 LEU A C 1
ATOM 718 O O . LEU A 1 102 ? 16.503 -0.800 0.040 1.00 98.12 102 LEU A O 1
ATOM 722 N N . GLY A 1 103 ? 17.021 -2.227 1.688 1.00 98.06 103 GLY A N 1
ATOM 723 C CA . GLY A 1 103 ? 18.212 -2.780 1.044 1.00 98.06 103 GLY A CA 1
ATOM 724 C C . GLY A 1 103 ? 17.894 -3.449 -0.293 1.00 98.06 103 GLY A C 1
ATOM 725 O O . GLY A 1 103 ? 18.540 -3.151 -1.295 1.00 98.06 103 GLY A O 1
ATOM 726 N N . ILE A 1 104 ? 16.852 -4.285 -0.340 1.00 98.19 104 ILE A N 1
ATOM 727 C CA . ILE A 1 104 ? 16.375 -4.915 -1.580 1.00 98.19 104 ILE A CA 1
ATOM 728 C C . ILE A 1 104 ? 15.907 -3.855 -2.582 1.00 98.19 104 ILE A C 1
ATOM 730 O O . ILE A 1 104 ? 16.231 -3.963 -3.763 1.00 98.19 104 ILE A O 1
ATOM 734 N N . ALA A 1 105 ? 15.194 -2.816 -2.135 1.00 98.12 105 ALA A N 1
ATOM 735 C CA . ALA A 1 105 ? 14.756 -1.726 -3.007 1.00 98.12 105 ALA A CA 1
ATOM 736 C C . ALA A 1 105 ? 15.944 -0.973 -3.627 1.00 98.12 105 ALA A C 1
ATOM 738 O O . ALA A 1 105 ? 15.944 -0.712 -4.830 1.00 98.12 105 ALA A O 1
ATOM 739 N N . LEU A 1 106 ? 16.978 -0.681 -2.833 1.00 98.44 106 LEU A N 1
ATOM 740 C CA . LEU A 1 106 ? 18.197 -0.023 -3.303 1.00 98.44 106 LEU A CA 1
ATOM 741 C C . LEU A 1 106 ? 18.970 -0.898 -4.297 1.00 98.44 106 LEU A C 1
ATOM 743 O O . LEU A 1 106 ? 19.330 -0.419 -5.367 1.00 98.44 106 LEU A O 1
ATOM 747 N N . VAL A 1 107 ? 19.200 -2.176 -3.979 1.00 98.50 107 VAL A N 1
ATOM 748 C CA . VAL A 1 107 ? 19.953 -3.097 -4.849 1.00 98.50 107 VAL A CA 1
ATOM 749 C C . VAL A 1 107 ? 19.185 -3.394 -6.139 1.00 98.50 107 VAL A C 1
ATOM 751 O O . VAL A 1 107 ? 19.743 -3.264 -7.227 1.00 98.50 107 VAL A O 1
ATOM 754 N N . GLY A 1 108 ? 17.899 -3.741 -6.040 1.00 98.06 108 GLY A N 1
ATOM 755 C CA . GLY A 1 108 ? 17.044 -4.006 -7.198 1.00 98.06 108 GLY A CA 1
ATOM 756 C C . GLY A 1 108 ? 16.908 -2.781 -8.101 1.00 98.06 108 GLY A C 1
ATOM 757 O O . GLY A 1 108 ? 17.049 -2.889 -9.318 1.00 98.06 108 GLY A O 1
ATOM 758 N N . GLY A 1 109 ? 16.734 -1.598 -7.505 1.00 98.25 109 GLY A N 1
ATOM 759 C CA . GLY A 1 109 ? 16.737 -0.332 -8.229 1.00 98.25 109 GLY A CA 1
ATOM 760 C C . GLY A 1 109 ? 18.075 -0.018 -8.890 1.00 98.25 109 GLY A C 1
ATOM 761 O O . GLY A 1 109 ? 18.086 0.395 -10.048 1.00 98.25 109 GLY A O 1
ATOM 762 N N . ALA A 1 110 ? 19.200 -0.252 -8.209 1.00 98.50 110 ALA A N 1
ATOM 763 C CA . ALA A 1 110 ? 20.528 -0.018 -8.769 1.00 98.50 110 ALA A CA 1
ATOM 764 C C . ALA A 1 110 ? 20.786 -0.863 -10.014 1.00 98.50 110 ALA A C 1
ATOM 766 O O . ALA A 1 110 ? 21.206 -0.340 -11.048 1.00 98.50 110 ALA A O 1
ATOM 767 N N . LEU A 1 111 ? 20.480 -2.157 -9.926 1.00 98.44 111 LEU A N 1
ATOM 768 C CA . LEU A 1 111 ? 20.616 -3.079 -11.045 1.00 98.44 111 LEU A CA 1
ATOM 769 C C . LEU A 1 111 ? 19.665 -2.706 -12.189 1.00 98.44 111 LEU A C 1
ATOM 771 O O . LEU A 1 111 ? 20.095 -2.682 -13.338 1.00 98.44 111 LEU A O 1
ATOM 775 N N . ALA A 1 112 ? 18.412 -2.346 -11.891 1.00 97.81 112 ALA A N 1
ATOM 776 C CA . ALA A 1 112 ? 17.446 -1.914 -12.903 1.00 97.81 112 ALA A CA 1
ATOM 777 C C . ALA A 1 112 ? 17.890 -0.631 -13.630 1.00 97.81 112 ALA A C 1
ATOM 779 O O . ALA A 1 112 ? 17.845 -0.568 -14.859 1.00 97.81 112 ALA A O 1
ATOM 780 N N . GLY A 1 113 ? 18.366 0.374 -12.886 1.00 97.12 113 GLY A N 1
ATOM 781 C CA . GLY A 1 113 ? 18.871 1.629 -13.446 1.00 97.12 113 GLY A CA 1
ATOM 782 C C . GLY A 1 113 ? 20.117 1.428 -14.307 1.00 97.12 113 GLY A C 1
ATOM 783 O O . GLY A 1 113 ? 20.185 1.943 -15.424 1.00 97.12 113 GLY A O 1
ATOM 784 N N . GLN A 1 114 ? 21.072 0.623 -13.830 1.00 98.19 114 GLN A N 1
ATOM 785 C CA . GLN A 1 114 ? 22.272 0.282 -14.593 1.00 98.19 114 GLN A CA 1
ATOM 786 C C . GLN A 1 114 ? 21.929 -0.480 -15.877 1.00 98.19 114 GLN A C 1
ATOM 788 O O . GLN A 1 114 ? 22.435 -0.141 -16.944 1.00 98.19 114 GLN A O 1
ATOM 793 N N . LEU A 1 115 ? 21.045 -1.477 -15.787 1.00 97.31 115 LEU A N 1
ATOM 794 C CA . LEU A 1 115 ? 20.622 -2.285 -16.926 1.00 97.31 115 LEU A CA 1
ATOM 795 C C . LEU A 1 115 ? 19.920 -1.431 -17.991 1.00 97.31 115 LEU A C 1
ATOM 797 O O . LEU A 1 115 ? 20.262 -1.512 -19.169 1.00 97.31 115 LEU A O 1
ATOM 801 N N . SER A 1 116 ? 18.988 -0.570 -17.571 1.00 95.69 116 SER A N 1
ATOM 802 C CA . SER A 1 116 ? 18.273 0.345 -18.467 1.00 95.69 116 SER A CA 1
ATOM 803 C C . SER A 1 116 ? 19.231 1.289 -19.202 1.00 95.69 116 SER A C 1
ATOM 805 O O . SER A 1 116 ? 19.096 1.484 -20.409 1.00 95.69 116 SER A O 1
ATOM 807 N N . ALA A 1 117 ? 20.246 1.825 -18.514 1.00 96.06 117 ALA A N 1
ATOM 808 C CA . ALA A 1 117 ? 21.249 2.678 -19.144 1.00 96.06 117 ALA A CA 1
ATOM 809 C C . ALA A 1 117 ? 22.142 1.906 -20.127 1.00 96.06 117 ALA A C 1
ATOM 811 O O . ALA A 1 117 ? 22.308 2.344 -21.267 1.00 96.06 117 ALA A O 1
ATOM 812 N N . SER A 1 118 ? 22.667 0.744 -19.720 1.00 97.62 118 SER A N 1
ATOM 813 C CA . SER A 1 118 ? 23.578 -0.074 -20.532 1.00 97.62 118 SER A CA 1
ATOM 814 C C . SER A 1 118 ? 22.966 -0.551 -21.852 1.00 97.62 118 SER A C 1
ATOM 816 O O . SER A 1 118 ? 23.691 -0.687 -22.833 1.00 97.62 118 SER A O 1
ATOM 818 N N . PHE A 1 119 ? 21.649 -0.767 -21.901 1.00 97.50 119 PHE A N 1
ATOM 819 C CA . PHE A 1 119 ? 20.955 -1.266 -23.095 1.00 97.50 119 PHE A CA 1
ATOM 820 C C . PHE A 1 119 ? 20.075 -0.218 -23.795 1.00 97.50 119 PHE A C 1
ATOM 822 O O . PHE A 1 119 ? 19.372 -0.549 -24.747 1.00 97.50 119 PHE A O 1
ATOM 829 N N . SER A 1 120 ? 20.149 1.053 -23.387 1.00 96.38 120 SER A N 1
ATOM 830 C CA . SER A 1 120 ? 19.327 2.143 -23.944 1.00 96.38 120 SER A CA 1
ATOM 831 C C . SER A 1 120 ? 19.523 2.386 -25.448 1.00 96.38 120 SER A C 1
ATOM 833 O O . SER A 1 120 ? 18.574 2.761 -26.128 1.00 96.38 120 SER A O 1
ATOM 835 N N . ALA A 1 121 ? 20.725 2.135 -25.974 1.00 96.38 121 ALA A N 1
ATOM 836 C CA . ALA A 1 121 ? 21.065 2.279 -27.395 1.00 96.38 121 ALA A CA 1
ATOM 837 C C . ALA A 1 121 ? 21.088 0.940 -28.163 1.00 96.38 121 ALA A C 1
ATOM 839 O O . ALA A 1 121 ? 21.569 0.873 -29.294 1.00 96.38 121 ALA A O 1
ATOM 840 N N . SER A 1 122 ? 20.628 -0.150 -27.543 1.00 97.19 122 SER A N 1
ATOM 841 C CA . SER A 1 122 ? 20.563 -1.461 -28.197 1.00 97.19 122 SER A CA 1
ATOM 842 C C . SER A 1 122 ? 19.387 -1.550 -29.173 1.00 97.19 122 SER A C 1
ATOM 844 O O . SER A 1 122 ? 18.506 -0.694 -29.197 1.00 97.19 122 SER A O 1
ATOM 846 N N . ASN A 1 123 ? 19.341 -2.615 -29.979 1.00 97.69 123 ASN A N 1
ATOM 847 C CA . ASN A 1 123 ? 18.158 -2.885 -30.796 1.00 97.69 123 ASN A CA 1
ATOM 848 C C . ASN A 1 123 ? 16.905 -3.096 -29.921 1.00 97.69 123 ASN A C 1
ATOM 850 O O . ASN A 1 123 ? 17.002 -3.451 -28.743 1.00 97.69 123 ASN A O 1
ATOM 854 N N . LEU A 1 124 ? 15.723 -2.920 -30.522 1.00 96.62 124 LEU A N 1
ATOM 855 C CA . LEU A 1 124 ? 14.448 -2.919 -29.801 1.00 96.62 124 LEU A CA 1
ATOM 856 C C . LEU A 1 124 ? 14.183 -4.218 -29.022 1.00 96.62 124 LEU A C 1
ATOM 858 O O . LEU A 1 124 ? 13.606 -4.166 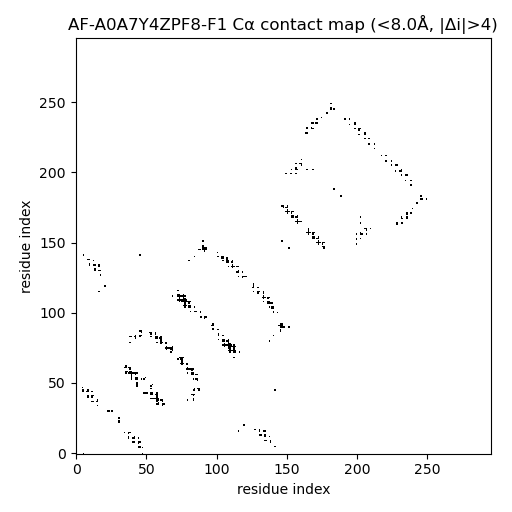-27.940 1.00 96.62 124 LEU A O 1
ATOM 862 N N . ALA A 1 125 ? 14.625 -5.371 -29.534 1.00 97.50 125 ALA A N 1
ATOM 863 C CA . ALA A 1 125 ? 14.432 -6.655 -28.863 1.00 97.50 125 ALA A CA 1
ATOM 864 C C . ALA A 1 125 ? 15.264 -6.749 -27.573 1.00 97.50 125 ALA A C 1
ATOM 866 O O . ALA A 1 125 ? 14.726 -7.066 -26.513 1.00 97.50 125 ALA A O 1
ATOM 867 N N . ILE A 1 126 ? 16.556 -6.411 -27.639 1.00 97.62 126 ILE A N 1
ATOM 868 C CA . ILE A 1 126 ? 17.449 -6.400 -26.469 1.00 97.62 126 ILE A CA 1
ATOM 869 C C . ILE A 1 126 ? 16.992 -5.344 -25.459 1.00 97.62 126 ILE A C 1
ATOM 871 O O . ILE A 1 126 ? 16.929 -5.621 -24.260 1.00 97.62 126 ILE A O 1
ATOM 875 N N . PHE A 1 127 ? 16.611 -4.156 -25.937 1.00 96.94 127 PHE A N 1
ATOM 876 C CA . PHE A 1 127 ? 16.051 -3.112 -25.089 1.00 96.94 127 PHE A CA 1
ATOM 877 C C . PHE A 1 127 ? 14.782 -3.595 -24.373 1.00 96.94 127 PHE A C 1
ATOM 879 O O . PHE A 1 127 ? 14.693 -3.483 -23.151 1.00 96.94 127 PHE A O 1
ATOM 886 N N . GLY A 1 128 ? 13.846 -4.220 -25.093 1.00 97.56 128 GLY A N 1
ATOM 887 C CA . GLY A 1 128 ? 12.627 -4.785 -24.516 1.00 97.56 128 GLY A CA 1
ATOM 888 C C . GLY A 1 128 ? 12.911 -5.809 -23.412 1.00 97.56 128 GLY A C 1
ATOM 889 O O . GLY A 1 128 ? 12.343 -5.711 -22.325 1.00 97.56 128 GLY A O 1
ATOM 890 N N . VAL A 1 129 ? 13.851 -6.735 -23.636 1.00 97.94 129 VAL A N 1
ATOM 891 C CA . VAL A 1 129 ? 14.287 -7.697 -22.604 1.00 97.94 129 VAL A CA 1
ATOM 892 C C . VAL A 1 129 ? 14.885 -6.977 -21.392 1.00 97.94 129 VAL A C 1
ATOM 894 O O . VAL A 1 129 ? 14.546 -7.308 -20.256 1.00 97.94 129 VAL A O 1
ATOM 897 N N . SER A 1 130 ? 15.722 -5.960 -21.611 1.00 97.88 130 SER A N 1
ATOM 898 C CA . SER A 1 130 ? 16.321 -5.172 -20.526 1.00 97.88 130 SER A CA 1
ATOM 899 C C . SER A 1 130 ? 15.263 -4.460 -19.672 1.00 97.88 130 SER A C 1
ATOM 901 O O . SER A 1 130 ? 15.367 -4.458 -18.446 1.00 97.88 130 SER A O 1
ATOM 903 N N . VAL A 1 131 ? 14.194 -3.942 -20.292 1.00 97.81 131 VAL A N 1
ATOM 904 C CA . VAL A 1 131 ? 13.060 -3.319 -19.595 1.00 97.81 131 VAL A CA 1
ATOM 905 C C . VAL A 1 131 ? 12.309 -4.351 -18.762 1.00 97.81 131 VAL A C 1
ATOM 907 O O . VAL A 1 131 ? 12.019 -4.086 -17.597 1.00 97.81 131 VAL A O 1
ATOM 910 N N . VAL A 1 132 ? 12.031 -5.540 -19.306 1.00 98.06 132 VAL A N 1
ATOM 911 C CA . VAL A 1 132 ? 11.354 -6.622 -18.567 1.00 98.06 132 VAL A CA 1
ATOM 912 C C . VAL A 1 132 ? 12.171 -7.049 -17.345 1.00 98.06 132 VAL A C 1
ATOM 914 O O . VAL A 1 132 ? 11.634 -7.117 -16.238 1.00 98.06 132 VAL A O 1
ATOM 917 N N . VAL A 1 133 ? 13.476 -7.272 -17.511 1.00 98.19 133 VAL A N 1
ATOM 918 C CA . VAL A 1 133 ? 14.366 -7.663 -16.408 1.00 98.19 133 VAL A CA 1
ATOM 919 C C . VAL A 1 133 ? 14.504 -6.532 -15.383 1.00 98.19 133 VAL A C 1
ATOM 921 O O . VAL A 1 133 ? 14.376 -6.782 -14.186 1.00 98.19 133 VAL A O 1
ATOM 924 N N . GLY A 1 134 ? 14.684 -5.281 -15.816 1.00 98.06 134 GLY A N 1
ATOM 925 C CA . GLY A 1 134 ? 14.736 -4.121 -14.918 1.00 98.06 134 GLY A CA 1
ATOM 926 C C . GLY A 1 134 ? 13.437 -3.932 -14.129 1.00 98.06 134 GLY A C 1
ATOM 927 O O . GLY A 1 134 ? 13.462 -3.675 -12.925 1.00 98.06 134 GLY A O 1
ATOM 928 N N . THR A 1 135 ? 12.294 -4.168 -14.774 1.00 97.94 135 THR A N 1
ATOM 929 C CA . THR A 1 135 ? 10.975 -4.163 -14.129 1.00 97.94 135 THR A CA 1
ATOM 930 C C . THR A 1 135 ? 10.903 -5.246 -13.049 1.00 97.94 135 THR A C 1
ATOM 932 O O . THR A 1 135 ? 10.544 -4.945 -11.912 1.00 97.94 135 THR A O 1
ATOM 935 N N . ALA A 1 136 ? 11.328 -6.479 -13.345 1.00 97.94 136 ALA A N 1
ATOM 936 C CA . ALA A 1 136 ? 11.373 -7.563 -12.362 1.00 97.94 136 ALA A CA 1
ATOM 937 C C . ALA A 1 136 ? 12.301 -7.259 -11.173 1.00 97.94 136 ALA A C 1
ATOM 939 O O . ALA A 1 136 ? 11.918 -7.479 -10.024 1.00 97.94 136 ALA A O 1
ATOM 940 N N . LEU A 1 137 ? 13.481 -6.687 -11.426 1.00 98.31 137 LEU A N 1
ATOM 941 C CA . LEU A 1 137 ? 14.428 -6.281 -10.383 1.00 98.31 137 LEU A CA 1
ATOM 942 C C . LEU A 1 137 ? 13.866 -5.170 -9.485 1.00 98.31 137 LEU A C 1
ATOM 944 O O . LEU A 1 137 ? 13.999 -5.228 -8.264 1.00 98.31 137 LEU A O 1
ATOM 948 N N . SER A 1 138 ? 13.183 -4.181 -10.065 1.00 98.06 138 SER A N 1
ATOM 949 C CA . SER A 1 138 ? 12.522 -3.124 -9.286 1.00 98.06 138 SER A CA 1
ATOM 950 C C . SER A 1 138 ? 11.312 -3.625 -8.488 1.00 98.06 138 SER A C 1
ATOM 952 O O . SER A 1 138 ? 10.938 -3.001 -7.500 1.00 98.06 138 SER A O 1
ATOM 954 N N . ALA A 1 139 ? 10.726 -4.764 -8.872 1.00 97.81 139 ALA A N 1
ATOM 955 C CA . ALA A 1 139 ? 9.609 -5.397 -8.176 1.00 97.81 139 ALA A CA 1
ATOM 956 C C . ALA A 1 139 ? 10.032 -6.273 -6.984 1.00 97.81 139 ALA A C 1
ATOM 958 O O . ALA A 1 139 ? 9.159 -6.707 -6.231 1.00 97.81 139 ALA A O 1
ATOM 959 N N . LEU A 1 140 ? 11.331 -6.526 -6.768 1.00 97.62 140 LEU A N 1
ATOM 960 C CA . LEU A 1 140 ? 11.816 -7.393 -5.683 1.00 97.62 140 LEU A CA 1
ATOM 961 C C . LEU A 1 140 ? 11.275 -7.037 -4.283 1.00 97.62 140 LEU A C 1
ATOM 963 O O . LEU A 1 140 ? 10.930 -7.966 -3.550 1.00 97.62 140 LEU A O 1
ATOM 967 N N . PRO A 1 141 ? 11.108 -5.756 -3.886 1.00 97.56 141 PRO A N 1
ATOM 968 C CA . PRO A 1 141 ? 10.535 -5.429 -2.578 1.00 97.56 141 PRO A CA 1
ATOM 969 C C . PRO A 1 141 ? 9.093 -5.932 -2.382 1.00 97.56 141 PRO A C 1
ATOM 971 O O . PRO A 1 141 ? 8.649 -6.095 -1.249 1.00 97.56 141 PRO A O 1
ATOM 974 N N . LEU A 1 142 ? 8.357 -6.243 -3.460 1.00 96.19 142 LEU A N 1
ATOM 975 C CA . LEU A 1 142 ? 7.015 -6.839 -3.378 1.00 96.19 142 LEU A CA 1
ATOM 976 C C . LEU A 1 142 ? 7.013 -8.287 -2.876 1.00 96.19 142 LEU A C 1
ATOM 978 O O . LEU A 1 142 ? 5.939 -8.797 -2.554 1.00 96.19 142 LEU A O 1
ATOM 982 N N . LEU A 1 143 ? 8.175 -8.947 -2.835 1.00 95.38 143 LEU A N 1
ATOM 983 C CA . LEU A 1 143 ? 8.333 -10.282 -2.252 1.00 95.38 143 LEU A CA 1
ATOM 984 C C . LEU A 1 143 ? 8.312 -10.251 -0.723 1.00 95.38 143 LEU A C 1
ATOM 986 O O . LEU A 1 143 ? 8.102 -11.285 -0.099 1.00 95.38 143 LEU A O 1
ATOM 990 N N . LEU A 1 144 ? 8.528 -9.078 -0.127 1.00 94.75 144 LEU A N 1
ATOM 991 C CA . LEU A 1 144 ? 8.439 -8.896 1.308 1.00 94.75 144 LEU A CA 1
ATOM 992 C C . LEU A 1 144 ? 7.043 -8.416 1.700 1.00 94.75 144 LEU A C 1
ATOM 994 O O . LEU A 1 144 ? 6.467 -7.478 1.122 1.00 94.75 144 LEU A O 1
ATOM 998 N N . ASP A 1 145 ? 6.521 -9.058 2.735 1.00 92.06 145 ASP A N 1
ATOM 999 C CA . ASP A 1 145 ? 5.237 -8.702 3.302 1.00 92.06 145 ASP A CA 1
ATOM 1000 C C . ASP A 1 145 ? 5.332 -7.363 4.033 1.00 92.06 145 ASP A C 1
ATOM 1002 O O . ASP A 1 145 ? 6.206 -7.114 4.867 1.00 92.06 145 ASP A O 1
ATOM 1006 N N . ALA A 1 146 ? 4.404 -6.481 3.684 1.00 93.06 146 ALA A N 1
ATOM 1007 C CA . ALA A 1 146 ? 4.152 -5.241 4.393 1.00 93.06 146 ALA A CA 1
ATOM 1008 C C . ALA A 1 146 ? 2.793 -5.363 5.078 1.00 93.06 146 ALA A C 1
ATOM 1010 O O . ALA A 1 146 ? 1.919 -6.081 4.584 1.00 93.06 146 ALA A O 1
ATOM 1011 N N . ASP A 1 147 ? 2.626 -4.662 6.198 1.00 92.44 147 ASP A N 1
ATOM 1012 C CA . ASP A 1 147 ? 1.354 -4.643 6.915 1.00 92.44 147 ASP A CA 1
ATOM 1013 C C . ASP A 1 147 ? 0.237 -4.065 6.031 1.00 92.44 147 ASP A C 1
ATOM 1015 O O . ASP A 1 147 ? 0.489 -3.289 5.097 1.00 92.44 147 ASP A O 1
ATOM 1019 N N . ASP A 1 148 ? -1.002 -4.450 6.325 1.00 91.75 148 ASP A N 1
ATOM 1020 C CA . ASP A 1 148 ? -2.165 -3.912 5.627 1.00 91.75 148 ASP A CA 1
ATOM 1021 C C . ASP A 1 148 ? -2.245 -2.385 5.852 1.00 91.75 148 ASP A C 1
ATOM 1023 O O . ASP A 1 148 ? -2.048 -1.925 6.983 1.00 91.75 148 ASP A O 1
ATOM 1027 N N . PRO A 1 149 ? -2.517 -1.571 4.809 1.00 91.56 149 PRO A N 1
ATOM 1028 C CA . PRO A 1 149 ? -2.518 -0.115 4.937 1.00 91.56 149 PRO A CA 1
ATOM 1029 C C . PRO A 1 149 ? -3.478 0.383 6.018 1.00 91.56 149 PRO A C 1
ATOM 1031 O O . PRO A 1 149 ? -3.131 1.284 6.778 1.00 91.56 149 PRO A O 1
ATOM 1034 N N . LEU A 1 150 ? -4.667 -0.218 6.108 1.00 93.88 150 LEU A N 1
ATOM 1035 C CA . LEU A 1 150 ? -5.679 0.173 7.078 1.00 93.88 150 LEU A CA 1
ATOM 1036 C C . LEU A 1 150 ? -5.276 -0.268 8.487 1.00 93.88 150 LEU A C 1
ATOM 1038 O O . LEU A 1 150 ? -5.362 0.537 9.412 1.00 93.88 150 LEU A O 1
ATOM 1042 N N . ALA A 1 151 ? -4.797 -1.505 8.654 1.00 94.94 151 ALA A N 1
ATOM 1043 C CA . ALA A 1 151 ? -4.310 -1.983 9.950 1.00 94.94 151 ALA A CA 1
ATOM 1044 C C . ALA A 1 151 ? -3.171 -1.098 10.490 1.00 94.94 151 ALA A C 1
ATOM 1046 O O . ALA A 1 151 ? -3.176 -0.706 11.657 1.00 94.94 151 ALA A O 1
ATOM 1047 N N . TYR A 1 152 ? -2.234 -0.707 9.623 1.00 94.44 152 TYR A N 1
ATOM 1048 C CA . TYR A 1 152 ? -1.161 0.220 9.974 1.00 94.44 152 TYR A CA 1
ATOM 1049 C C . TYR A 1 152 ? -1.685 1.611 10.368 1.00 94.44 152 TYR A C 1
ATOM 1051 O O . TYR A 1 152 ? -1.234 2.182 11.363 1.00 94.44 152 TYR A O 1
ATOM 1059 N N . SER A 1 153 ? -2.658 2.157 9.631 1.00 94.62 153 SER A N 1
ATOM 1060 C CA . SER A 1 153 ? -3.293 3.437 9.971 1.00 94.62 153 SER A CA 1
ATOM 1061 C C . SER A 1 153 ? -4.033 3.392 11.313 1.00 94.62 153 SER A C 1
ATOM 1063 O O . SER A 1 153 ? -3.946 4.349 12.083 1.00 94.62 153 SER A O 1
ATOM 1065 N N . LEU A 1 154 ? -4.711 2.284 11.628 1.00 96.56 154 LEU A N 1
ATOM 1066 C CA . LEU A 1 154 ? -5.369 2.075 12.921 1.00 96.56 154 LEU A CA 1
ATOM 1067 C C . LEU A 1 154 ? -4.349 2.008 14.069 1.00 96.56 154 LEU A C 1
ATOM 1069 O O . LEU A 1 154 ? -4.542 2.684 15.077 1.00 96.56 154 LEU A O 1
ATOM 1073 N N . ASP A 1 155 ? -3.231 1.292 13.900 1.00 96.81 155 ASP A N 1
ATOM 1074 C CA . ASP A 1 155 ? -2.142 1.253 14.891 1.00 96.81 155 ASP A CA 1
ATOM 1075 C C . ASP A 1 155 ? -1.516 2.639 15.115 1.00 96.81 155 ASP A C 1
ATOM 1077 O O . ASP A 1 155 ? -1.265 3.040 16.258 1.00 96.81 155 ASP A O 1
ATOM 1081 N N . GLN A 1 156 ? -1.286 3.404 14.040 1.00 95.19 156 GLN A N 1
ATOM 1082 C CA . GLN A 1 156 ? -0.806 4.781 14.158 1.00 95.19 156 GLN A CA 1
ATOM 1083 C C . GLN A 1 156 ? -1.798 5.653 14.927 1.00 95.19 156 GLN A C 1
ATOM 1085 O O . GLN A 1 156 ? -1.388 6.370 15.843 1.00 95.19 156 GLN A O 1
ATOM 1090 N N . ALA A 1 157 ? -3.091 5.582 14.601 1.00 96.38 157 ALA A N 1
ATOM 1091 C CA . ALA A 1 157 ? -4.121 6.317 15.325 1.00 96.38 157 ALA A CA 1
ATOM 1092 C C . ALA A 1 157 ? -4.147 5.909 16.807 1.00 96.38 157 ALA A C 1
ATOM 1094 O O . ALA A 1 157 ? -4.101 6.778 17.677 1.00 96.38 157 ALA A O 1
ATOM 1095 N N . ALA A 1 158 ? -4.107 4.609 17.107 1.00 97.12 158 ALA A N 1
ATOM 1096 C CA . ALA A 1 158 ? -4.090 4.078 18.467 1.00 97.12 158 ALA A CA 1
ATOM 1097 C C . ALA A 1 158 ? -2.902 4.598 19.294 1.00 97.12 158 ALA A C 1
ATOM 1099 O O . ALA A 1 158 ? -3.059 4.922 20.473 1.00 97.12 158 ALA A O 1
ATOM 1100 N N . SER A 1 159 ? -1.719 4.734 18.682 1.00 96.88 159 SER A N 1
ATOM 1101 C CA . SER A 1 159 ? -0.512 5.241 19.357 1.00 96.88 159 SER A CA 1
ATOM 1102 C C . SER A 1 159 ? -0.655 6.674 19.889 1.00 96.88 159 SER A C 1
ATOM 1104 O O . SER A 1 159 ? 0.039 7.061 20.830 1.00 96.88 159 SER A O 1
ATOM 1106 N N . LEU A 1 160 ? -1.584 7.451 19.323 1.00 96.94 160 LEU A N 1
ATOM 1107 C CA . LEU A 1 160 ? -1.840 8.842 19.690 1.00 96.94 160 LEU A CA 1
ATOM 1108 C C . LEU A 1 160 ? -2.930 9.003 20.756 1.00 96.94 160 LEU A C 1
ATOM 1110 O O . LEU A 1 160 ? -3.119 10.114 21.254 1.00 96.94 160 LEU A O 1
ATOM 1114 N N . LEU A 1 161 ? -3.656 7.934 21.086 1.00 97.12 161 LEU A N 1
ATOM 1115 C CA . LEU A 1 161 ? -4.835 7.981 21.950 1.00 97.12 161 LEU A CA 1
ATOM 1116 C C . LEU A 1 161 ? -4.565 7.389 23.333 1.00 97.12 161 LEU A C 1
ATOM 1118 O O . LEU A 1 161 ? -3.709 6.511 23.454 1.00 97.12 161 LEU A O 1
ATOM 1122 N N . PRO A 1 162 ? -5.268 7.843 24.384 1.00 96.50 162 PRO A N 1
ATOM 1123 C CA . PRO A 1 162 ? -5.336 7.141 25.662 1.00 96.50 162 PRO A CA 1
ATOM 1124 C C . PRO A 1 162 ? -6.307 5.945 25.606 1.00 96.50 162 PRO A C 1
ATOM 1126 O O . PRO A 1 162 ? -7.007 5.730 24.612 1.00 96.50 162 PRO A O 1
ATOM 1129 N N . GLU A 1 163 ? -6.348 5.162 26.685 1.00 96.44 163 GLU A N 1
ATOM 1130 C CA . GLU A 1 163 ? -7.386 4.143 26.880 1.00 96.44 163 GLU A CA 1
ATOM 1131 C C . GLU A 1 163 ? -8.768 4.790 27.090 1.00 96.44 163 GLU A C 1
ATOM 1133 O O . GLU A 1 163 ? -8.830 5.898 27.635 1.00 96.44 163 GLU A O 1
ATOM 1138 N N . PRO A 1 164 ? -9.874 4.136 26.677 1.00 96.56 164 PRO A N 1
ATOM 1139 C CA . PRO A 1 164 ? -9.968 2.773 26.115 1.00 96.56 164 PRO A CA 1
ATOM 1140 C C . PRO A 1 164 ? -9.804 2.686 24.584 1.00 96.56 164 PRO A C 1
ATOM 1142 O O . PRO A 1 164 ? -9.631 1.602 24.030 1.00 96.56 164 PRO A O 1
ATOM 1145 N N . SER A 1 165 ? -9.850 3.818 23.875 1.00 97.25 165 SER A N 1
ATOM 1146 C CA . SER A 1 165 ? -9.816 3.843 22.404 1.00 97.25 165 SER A CA 1
ATOM 1147 C C . SER A 1 165 ? -8.520 3.291 21.814 1.00 97.25 165 SER A C 1
ATOM 1149 O O . SER A 1 165 ? -8.533 2.727 20.721 1.00 97.25 165 SER A O 1
ATOM 1151 N N . ARG A 1 166 ? -7.398 3.413 22.535 1.00 98.12 166 ARG A N 1
ATOM 1152 C CA . ARG A 1 166 ? -6.136 2.774 22.151 1.00 98.12 166 ARG A CA 1
ATOM 1153 C C . ARG A 1 166 ? -6.283 1.255 22.039 1.00 98.12 166 ARG A C 1
ATOM 1155 O O . ARG A 1 166 ? -5.903 0.715 21.001 1.00 98.12 166 ARG A O 1
ATOM 1162 N N . ALA A 1 167 ? -6.794 0.580 23.071 1.00 98.00 167 ALA A N 1
ATOM 1163 C CA . ALA A 1 167 ? -6.990 -0.867 23.040 1.00 98.00 167 ALA A CA 1
ATOM 1164 C C . ALA A 1 167 ? -7.942 -1.285 21.911 1.00 98.00 167 ALA A C 1
ATOM 1166 O O . ALA A 1 167 ? -7.590 -2.158 21.122 1.00 98.00 167 ALA A O 1
ATOM 1167 N N . ALA A 1 168 ? -9.081 -0.600 21.767 1.00 97.69 168 ALA A N 1
ATOM 1168 C CA . ALA A 1 168 ? -10.070 -0.910 20.734 1.00 97.69 168 ALA A CA 1
ATOM 1169 C C . ALA A 1 168 ? -9.495 -0.812 19.308 1.00 97.69 168 ALA A C 1
ATOM 1171 O O . ALA A 1 168 ? -9.689 -1.706 18.488 1.00 97.69 168 ALA A O 1
ATOM 1172 N N . LEU A 1 169 ? -8.746 0.254 18.998 1.00 98.00 169 LEU A N 1
ATOM 1173 C CA . LEU A 1 169 ? -8.142 0.422 17.671 1.00 98.00 169 LEU A CA 1
ATOM 1174 C C . LEU A 1 169 ? -7.008 -0.575 17.401 1.00 98.00 169 LEU A C 1
ATOM 1176 O O . LEU A 1 169 ? -6.885 -1.042 16.270 1.00 98.00 169 LEU A O 1
ATOM 1180 N N . LYS A 1 170 ? -6.202 -0.921 18.416 1.00 97.81 170 LYS A N 1
ATOM 1181 C CA . LYS A 1 170 ? -5.184 -1.979 18.289 1.00 97.81 170 LYS A CA 1
ATOM 1182 C C . LYS A 1 170 ? -5.822 -3.324 17.988 1.00 97.81 170 LYS A C 1
ATOM 1184 O O . LYS A 1 170 ? -5.382 -4.023 17.082 1.00 97.81 170 LYS A O 1
ATOM 1189 N N . GLU A 1 171 ? -6.884 -3.652 18.709 1.00 97.56 171 GLU A N 1
ATOM 1190 C CA . GLU A 1 171 ? -7.630 -4.878 18.481 1.00 97.56 171 GLU A CA 1
ATOM 1191 C C . GLU A 1 171 ? -8.231 -4.907 17.071 1.00 97.56 171 GLU A C 1
ATOM 1193 O O . GLU A 1 171 ? -8.113 -5.899 16.361 1.00 97.56 171 GLU A O 1
ATOM 1198 N N . ALA A 1 172 ? -8.798 -3.792 16.609 1.00 97.12 172 ALA A N 1
ATOM 1199 C CA . ALA A 1 172 ? -9.305 -3.680 15.247 1.00 97.12 172 ALA A CA 1
ATOM 1200 C C . ALA A 1 172 ? -8.197 -3.860 14.195 1.00 97.12 172 ALA A C 1
ATOM 1202 O O . ALA A 1 172 ? -8.410 -4.498 13.165 1.00 97.12 172 ALA A O 1
ATOM 1203 N N . ALA A 1 173 ? -7.002 -3.325 14.449 1.00 96.81 173 ALA A N 1
ATOM 1204 C CA . ALA A 1 173 ? -5.851 -3.510 13.580 1.00 96.81 173 ALA A CA 1
ATOM 1205 C C . ALA A 1 173 ? -5.381 -4.976 13.556 1.00 96.81 173 ALA A C 1
ATOM 1207 O O . ALA A 1 173 ? -5.020 -5.492 12.502 1.00 96.81 173 ALA A O 1
ATOM 1208 N N . GLU A 1 174 ? -5.379 -5.667 14.698 1.00 96.00 174 GLU A N 1
ATOM 1209 C CA . GLU A 1 174 ? -5.104 -7.109 14.785 1.00 96.00 174 GLU A CA 1
ATOM 1210 C C . GLU A 1 174 ? -6.168 -7.937 14.064 1.00 96.00 174 GLU A C 1
ATOM 1212 O O . GLU A 1 174 ? -5.823 -8.802 13.260 1.00 96.00 174 GLU A O 1
ATOM 1217 N N . LEU A 1 175 ? -7.447 -7.611 14.257 1.00 95.56 175 LEU A N 1
ATOM 1218 C CA . LEU A 1 175 ? -8.555 -8.225 13.537 1.00 95.56 175 LEU A CA 1
ATOM 1219 C C . LEU A 1 175 ? -8.349 -8.076 12.028 1.00 95.56 175 LEU A C 1
ATOM 1221 O O . LEU A 1 175 ? -8.351 -9.068 11.311 1.00 95.56 175 LEU A O 1
ATOM 1225 N N . LYS A 1 176 ? -8.054 -6.865 11.539 1.00 95.00 176 LYS A N 1
ATOM 1226 C CA . LYS A 1 176 ? -7.822 -6.615 10.109 1.00 95.00 176 LYS A CA 1
ATOM 1227 C C . LYS A 1 176 ? -6.678 -7.451 9.515 1.00 95.00 176 LYS A C 1
ATOM 1229 O O . LYS A 1 176 ? -6.732 -7.768 8.330 1.00 95.00 176 LYS A O 1
ATOM 1234 N N . ARG A 1 177 ? -5.664 -7.803 10.310 1.00 93.38 177 ARG A N 1
ATOM 1235 C CA . ARG A 1 177 ? -4.526 -8.638 9.881 1.00 93.38 177 ARG A CA 1
ATOM 1236 C C . ARG A 1 177 ? -4.855 -10.119 9.832 1.00 93.38 177 ARG A C 1
ATOM 1238 O O . ARG A 1 177 ? -4.331 -10.823 8.978 1.00 93.38 177 ARG A O 1
ATOM 1245 N N . ASN A 1 178 ? -5.678 -10.575 10.769 1.00 91.88 178 ASN A N 1
ATOM 1246 C CA . ASN A 1 178 ? -6.034 -11.983 10.908 1.00 91.88 178 ASN A CA 1
ATOM 1247 C C . ASN A 1 178 ? -7.218 -12.376 10.022 1.00 91.88 178 ASN A C 1
ATOM 1249 O O . ASN A 1 178 ? -7.412 -13.556 9.747 1.00 91.88 178 ASN A O 1
ATOM 1253 N N . VAL A 1 179 ? -7.994 -11.395 9.560 1.00 89.81 179 VAL A N 1
ATOM 1254 C CA . VAL A 1 179 ? -9.053 -11.604 8.577 1.00 89.81 179 VAL A CA 1
ATOM 1255 C C . VAL A 1 179 ? -8.426 -12.109 7.281 1.00 89.81 179 VAL A C 1
ATOM 1257 O O . VAL A 1 179 ? -7.808 -11.356 6.527 1.00 89.81 179 VAL A O 1
ATOM 1260 N N . ALA A 1 180 ? -8.598 -13.406 7.029 1.00 75.19 180 ALA A N 1
ATOM 1261 C CA . ALA A 1 180 ? -8.384 -13.982 5.711 1.00 75.19 180 ALA A CA 1
ATOM 1262 C C . ALA A 1 180 ? -9.340 -13.321 4.703 1.00 75.19 180 ALA A C 1
ATOM 1264 O O . ALA A 1 180 ? -10.345 -12.728 5.098 1.00 75.19 180 ALA A O 1
ATOM 1265 N N . ASP A 1 181 ? -9.067 -13.448 3.403 1.00 77.69 181 ASP A N 1
ATOM 1266 C CA . ASP A 1 181 ? -10.042 -13.107 2.360 1.00 77.69 181 ASP A CA 1
ATOM 1267 C C . ASP A 1 181 ? -11.241 -14.071 2.479 1.00 77.69 181 ASP A C 1
ATOM 1269 O O . ASP A 1 181 ? -11.322 -15.095 1.802 1.00 77.69 181 ASP A O 1
ATOM 1273 N N . VAL A 1 182 ? -12.137 -13.795 3.430 1.00 79.81 182 VAL A N 1
ATOM 1274 C CA . VAL A 1 182 ? -13.373 -14.543 3.627 1.00 79.81 182 VAL A CA 1
ATOM 1275 C C . VAL A 1 182 ? -14.328 -14.102 2.523 1.00 79.81 182 VAL A C 1
ATOM 1277 O O . VAL A 1 182 ? -14.555 -12.895 2.378 1.00 79.81 182 VAL A O 1
ATOM 1280 N N . PRO A 1 183 ? -14.873 -15.035 1.724 1.00 79.75 183 PRO A N 1
ATOM 1281 C CA . PRO A 1 183 ? -15.840 -14.696 0.695 1.00 79.75 183 PRO A CA 1
ATOM 1282 C C . PRO A 1 183 ? -17.121 -14.198 1.368 1.00 79.75 183 PRO A C 1
ATOM 1284 O O . PRO A 1 183 ? -17.949 -14.976 1.831 1.00 79.75 183 PRO A O 1
ATOM 1287 N N . LEU A 1 184 ? -17.253 -12.879 1.461 1.00 86.88 184 LEU A N 1
ATOM 1288 C CA . LEU A 1 184 ? -18.492 -12.207 1.823 1.00 86.88 184 LEU A CA 1
ATOM 1289 C C . LEU A 1 184 ? -19.286 -11.942 0.545 1.00 86.88 184 LEU A C 1
ATOM 1291 O O . LEU A 1 184 ? -18.702 -11.698 -0.517 1.00 86.88 184 LEU A O 1
ATOM 1295 N N . ASP A 1 185 ? -20.614 -11.942 0.645 1.00 90.25 185 ASP A N 1
ATOM 1296 C CA . ASP A 1 185 ? -21.429 -11.374 -0.422 1.00 90.25 185 ASP A CA 1
ATOM 1297 C C . ASP A 1 185 ? -21.090 -9.884 -0.616 1.00 90.25 185 ASP A C 1
ATOM 1299 O O . ASP A 1 185 ? -20.468 -9.231 0.232 1.00 90.25 185 ASP A O 1
ATOM 1303 N N . LYS A 1 186 ? -21.466 -9.342 -1.774 1.00 91.31 186 LYS A N 1
ATOM 1304 C CA . LYS A 1 186 ? -21.083 -7.985 -2.168 1.00 91.31 186 LYS A CA 1
ATOM 1305 C C . LYS A 1 186 ? -21.588 -6.925 -1.179 1.00 91.31 186 LYS A C 1
ATOM 1307 O O . LYS A 1 186 ? -20.845 -5.994 -0.872 1.00 91.31 186 LYS A O 1
ATOM 1312 N N . ASP A 1 187 ? -22.802 -7.078 -0.659 1.00 91.81 187 ASP A N 1
ATOM 1313 C CA . ASP A 1 187 ? -23.422 -6.091 0.227 1.00 91.81 187 ASP A CA 1
ATOM 1314 C C . ASP A 1 187 ? -22.777 -6.124 1.622 1.00 91.81 187 ASP A C 1
ATOM 1316 O O . ASP A 1 187 ? -22.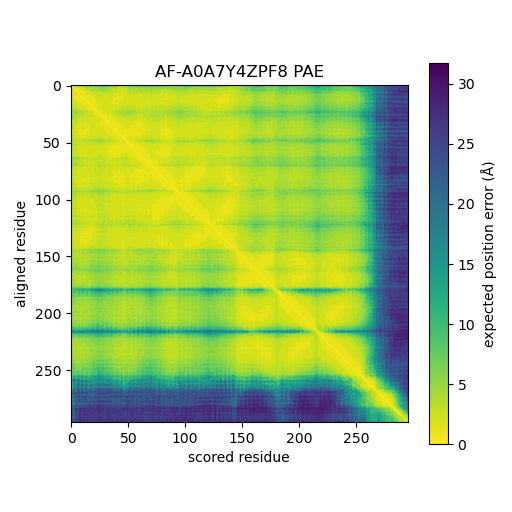469 -5.076 2.203 1.00 91.81 187 ASP A O 1
ATOM 1320 N N . ALA A 1 188 ? -22.483 -7.321 2.136 1.00 89.62 188 ALA A N 1
ATOM 1321 C CA . ALA A 1 188 ? -21.738 -7.522 3.371 1.00 89.62 188 ALA A CA 1
ATOM 1322 C C . ALA A 1 188 ? -20.303 -6.987 3.256 1.00 89.62 188 ALA A C 1
ATOM 1324 O O . ALA A 1 188 ? -19.844 -6.268 4.147 1.00 89.62 188 ALA A O 1
ATOM 1325 N N . ALA A 1 189 ? -19.613 -7.264 2.146 1.00 89.69 189 ALA A N 1
ATOM 1326 C CA . ALA A 1 189 ? -18.274 -6.743 1.882 1.00 89.69 189 ALA A CA 1
ATOM 1327 C C . ALA A 1 189 ? -18.258 -5.206 1.843 1.00 89.69 189 ALA A C 1
ATOM 1329 O O . ALA A 1 189 ? -17.395 -4.577 2.462 1.00 89.69 189 ALA A O 1
ATOM 1330 N N . GLU A 1 190 ? -19.235 -4.585 1.173 1.00 92.31 190 GLU A N 1
ATOM 1331 C CA . GLU A 1 190 ? -19.384 -3.128 1.148 1.00 92.31 190 GLU A CA 1
ATOM 1332 C C . GLU A 1 190 ? -19.672 -2.550 2.541 1.00 92.31 190 GLU A C 1
ATOM 1334 O O . GLU A 1 190 ? -19.074 -1.543 2.924 1.00 92.31 190 GLU A O 1
ATOM 1339 N N . SER A 1 191 ? -20.558 -3.175 3.319 1.00 91.81 191 SER A N 1
ATOM 1340 C CA . SER A 1 191 ? -20.874 -2.751 4.690 1.00 91.81 191 SER A CA 1
ATOM 1341 C C . SER A 1 191 ? -19.654 -2.829 5.616 1.00 91.81 191 SER A C 1
ATOM 1343 O O . SER A 1 191 ? -19.338 -1.872 6.333 1.00 91.81 191 SER A O 1
ATOM 1345 N N . VAL A 1 192 ? -18.913 -3.940 5.559 1.00 94.00 192 VAL A N 1
ATOM 1346 C CA . VAL A 1 192 ? -17.656 -4.129 6.296 1.00 94.00 192 VAL A CA 1
ATOM 1347 C C . VAL A 1 192 ? -16.635 -3.072 5.882 1.00 94.00 192 VAL A C 1
ATOM 1349 O O . VAL A 1 192 ? -16.022 -2.447 6.747 1.00 94.00 192 VAL A O 1
ATOM 1352 N N . HIS A 1 193 ? -16.494 -2.794 4.582 1.00 93.81 193 HIS A N 1
ATOM 1353 C CA . HIS A 1 193 ? -15.596 -1.751 4.088 1.00 93.81 193 HIS A CA 1
ATOM 1354 C C . HIS A 1 193 ? -15.965 -0.358 4.626 1.00 93.81 193 HIS A C 1
ATOM 1356 O O . HIS A 1 193 ? -15.109 0.334 5.178 1.00 93.81 193 HIS A O 1
ATOM 1362 N N . ARG A 1 194 ? -17.248 0.027 4.577 1.00 95.44 194 ARG A N 1
ATOM 1363 C CA . ARG A 1 194 ? -17.728 1.301 5.149 1.00 95.44 194 ARG A CA 1
ATOM 1364 C C . ARG A 1 194 ? -17.489 1.383 6.661 1.00 95.44 194 ARG A C 1
ATOM 1366 O O . ARG A 1 194 ? -17.198 2.460 7.182 1.00 95.44 194 ARG A O 1
ATOM 1373 N N . THR A 1 195 ? -17.606 0.258 7.366 1.00 96.19 195 THR A N 1
ATOM 1374 C CA . THR A 1 195 ? -17.380 0.176 8.818 1.00 96.19 195 THR A CA 1
ATOM 1375 C C . THR A 1 195 ? -15.912 0.410 9.164 1.00 96.19 195 THR A C 1
ATOM 1377 O O . THR A 1 195 ? -15.613 1.198 10.061 1.00 96.19 195 THR A O 1
ATOM 1380 N N . TRP A 1 196 ? -14.998 -0.201 8.410 1.00 97.19 196 TRP A N 1
ATOM 1381 C CA . TRP A 1 196 ? -13.562 0.043 8.519 1.00 97.19 196 TRP A CA 1
ATOM 1382 C C . TRP A 1 196 ? -13.192 1.513 8.276 1.00 97.19 196 TRP A C 1
ATOM 1384 O O . TRP A 1 196 ? -12.466 2.107 9.077 1.00 97.19 196 TRP A O 1
ATOM 1394 N N . ASP A 1 197 ? -13.738 2.124 7.223 1.00 96.12 197 ASP A N 1
ATOM 1395 C CA . ASP A 1 197 ? -13.503 3.538 6.913 1.00 96.12 197 ASP A CA 1
ATOM 1396 C C . ASP A 1 197 ? -14.047 4.470 8.006 1.00 96.12 197 ASP A C 1
ATOM 1398 O O . ASP A 1 197 ? -13.388 5.438 8.399 1.00 96.12 197 ASP A O 1
ATOM 1402 N N . SER A 1 198 ? -15.247 4.180 8.521 1.00 96.81 198 SER A N 1
ATOM 1403 C CA . SER A 1 198 ? -15.853 4.923 9.632 1.00 96.81 198 SER A CA 1
ATOM 1404 C C . SER A 1 198 ? -1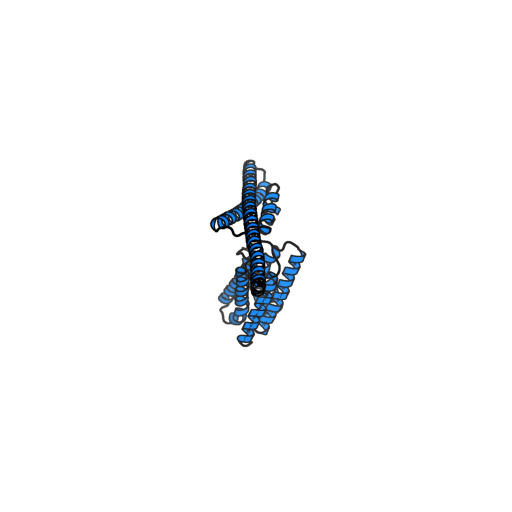4.980 4.852 10.884 1.00 96.81 198 SER A C 1
ATOM 1406 O O . SER A 1 198 ? -14.716 5.876 11.518 1.00 96.81 198 SER A O 1
ATOM 1408 N N . LEU A 1 199 ? -14.475 3.659 11.211 1.00 97.69 199 LEU A N 1
ATOM 1409 C CA . LEU A 1 199 ? -13.612 3.437 12.365 1.00 97.69 199 LEU A CA 1
ATOM 1410 C C . LEU A 1 199 ? -12.313 4.247 12.272 1.00 97.69 199 LEU A C 1
ATOM 1412 O O . LEU A 1 199 ? -11.944 4.916 13.239 1.00 97.69 199 LEU A O 1
ATOM 1416 N N . LEU A 1 200 ? -11.654 4.255 11.107 1.00 97.25 200 LEU A N 1
ATOM 1417 C CA . LEU A 1 200 ? -10.446 5.057 10.899 1.00 97.25 200 LEU A CA 1
ATOM 1418 C C . LEU A 1 200 ? -10.734 6.556 11.074 1.00 97.25 200 LEU A C 1
ATOM 1420 O O . LEU A 1 200 ? -10.019 7.242 11.808 1.00 97.25 200 LEU A O 1
ATOM 1424 N N . ARG A 1 201 ? -11.820 7.062 10.474 1.00 97.62 201 ARG A N 1
ATOM 1425 C CA . ARG A 1 201 ? -12.229 8.472 10.612 1.00 97.62 201 ARG A CA 1
ATOM 1426 C C . ARG A 1 201 ? -12.530 8.851 12.062 1.00 97.62 201 ARG A C 1
ATOM 1428 O O . ARG A 1 201 ? -12.169 9.948 12.489 1.00 97.62 201 ARG A O 1
ATOM 1435 N N . LEU A 1 202 ? -13.162 7.962 12.830 1.00 97.81 202 LEU A N 1
ATOM 1436 C CA . LEU A 1 202 ? -13.412 8.170 14.259 1.00 97.81 202 LEU A CA 1
ATOM 1437 C C . LEU A 1 202 ? -12.110 8.193 15.066 1.00 97.81 202 LEU A C 1
ATOM 1439 O O . LEU A 1 202 ? -11.942 9.083 15.900 1.00 97.81 202 LEU A O 1
ATOM 1443 N N . GLY A 1 203 ? -11.171 7.285 14.787 1.00 97.56 203 GLY A N 1
ATOM 1444 C CA . GLY A 1 203 ? -9.845 7.281 15.409 1.00 97.56 203 GLY A CA 1
ATOM 1445 C C . GLY A 1 203 ? -9.067 8.574 15.138 1.00 97.56 203 GLY A C 1
ATOM 1446 O O . GLY A 1 203 ? -8.538 9.198 16.062 1.00 97.56 203 GLY A O 1
ATOM 1447 N N . GLU A 1 204 ? -9.068 9.050 13.891 1.00 97.06 204 GLU A N 1
ATOM 1448 C CA . GLU A 1 204 ? -8.456 10.330 13.521 1.00 97.06 204 GLU A CA 1
ATOM 1449 C C . GLU A 1 204 ? -9.135 11.524 14.203 1.00 97.06 204 GLU A C 1
ATOM 1451 O O . GLU A 1 204 ? -8.456 12.418 14.720 1.00 97.06 204 GLU A O 1
ATOM 1456 N N . ALA A 1 205 ? -10.470 11.553 14.233 1.00 96.94 205 ALA A N 1
ATOM 1457 C CA . ALA A 1 205 ? -11.231 12.597 14.912 1.00 96.94 205 ALA A CA 1
ATOM 1458 C C . ALA A 1 205 ? -10.924 12.617 16.416 1.00 96.94 205 ALA A C 1
ATOM 1460 O O . ALA A 1 205 ? -10.663 13.683 16.982 1.00 96.94 205 ALA A O 1
ATOM 1461 N N . ARG A 1 206 ? -10.855 11.444 17.054 1.00 97.00 206 ARG A N 1
ATOM 1462 C CA . ARG A 1 206 ? -10.486 11.300 18.465 1.00 97.00 206 ARG A CA 1
ATOM 1463 C C . ARG A 1 206 ? -9.069 11.799 18.739 1.00 97.00 206 ARG A C 1
ATOM 1465 O O . ARG A 1 206 ? -8.850 12.455 19.759 1.00 97.00 206 ARG A O 1
ATOM 1472 N N . ALA A 1 207 ? -8.130 11.559 17.820 1.00 96.50 207 ALA A N 1
ATOM 1473 C CA . ALA A 1 207 ? -6.750 12.031 17.940 1.00 96.50 207 ALA A CA 1
ATOM 1474 C C . ALA A 1 207 ? -6.653 13.554 17.795 1.00 96.50 207 ALA A C 1
ATOM 1476 O O . ALA A 1 207 ? -5.858 14.199 18.481 1.00 96.50 207 ALA A O 1
ATOM 1477 N N . ARG A 1 208 ? -7.489 14.162 16.943 1.00 95.25 208 ARG A N 1
ATOM 1478 C CA . ARG A 1 208 ? -7.616 15.626 16.864 1.00 95.25 208 ARG A CA 1
ATOM 1479 C C . ARG A 1 208 ? -8.204 16.205 18.152 1.00 95.25 208 ARG A C 1
ATOM 1481 O O . ARG A 1 208 ? -7.658 17.182 18.659 1.00 95.25 208 ARG A O 1
ATOM 1488 N N . LEU A 1 209 ? -9.253 15.589 18.706 1.00 95.06 209 LEU A N 1
ATOM 1489 C CA . LEU A 1 209 ? -9.851 16.004 19.983 1.00 95.06 209 LEU A CA 1
ATOM 1490 C C . LEU A 1 209 ? -8.844 15.933 21.136 1.00 95.06 209 LEU A C 1
ATOM 1492 O O . LEU A 1 209 ? -8.744 16.886 21.901 1.00 95.06 209 LEU A O 1
ATOM 1496 N N . GLU A 1 210 ? -8.042 14.868 21.207 1.00 94.38 210 GLU A N 1
ATOM 1497 C CA . GLU A 1 210 ? -6.994 14.700 22.223 1.00 94.38 210 GLU A CA 1
ATOM 1498 C C . GLU A 1 210 ? -5.974 15.849 22.194 1.00 94.38 210 GLU A C 1
ATOM 1500 O O . GLU A 1 210 ? -5.609 16.413 23.226 1.00 94.38 210 GLU A O 1
ATOM 1505 N N . ARG A 1 211 ? -5.536 16.254 20.995 1.00 93.69 211 ARG A N 1
ATOM 1506 C CA . ARG A 1 211 ? -4.613 17.390 20.831 1.00 93.69 211 ARG A CA 1
ATOM 1507 C C . ARG A 1 211 ? -5.243 18.711 21.273 1.00 93.69 211 ARG A C 1
ATOM 1509 O O . ARG A 1 211 ? -4.540 19.552 21.828 1.00 93.69 211 ARG A O 1
ATOM 1516 N N . THR A 1 212 ? -6.541 18.895 21.035 1.00 92.38 212 THR A N 1
ATOM 1517 C CA . THR A 1 212 ? -7.275 20.096 21.457 1.00 92.38 212 THR A CA 1
ATOM 1518 C C . THR A 1 212 ? -7.496 20.119 22.969 1.00 92.38 212 THR A C 1
ATOM 1520 O O . THR A 1 212 ? -7.285 21.155 23.588 1.00 92.38 212 THR A O 1
ATOM 1523 N N . GLN A 1 213 ? -7.842 18.986 23.587 1.00 89.81 213 GLN A N 1
ATOM 1524 C CA . GLN A 1 213 ? -8.082 18.883 25.031 1.00 89.81 213 GLN A CA 1
ATOM 1525 C C . GLN A 1 213 ? -6.831 19.210 25.855 1.00 89.81 213 GLN A C 1
ATOM 1527 O O . GLN A 1 213 ? -6.928 19.849 26.901 1.00 89.81 213 GLN A O 1
ATOM 1532 N N . LYS A 1 214 ? -5.639 18.869 25.348 1.00 88.25 214 LYS A N 1
ATOM 1533 C CA . LYS A 1 214 ? -4.359 19.260 25.966 1.00 88.25 214 LYS A CA 1
ATOM 1534 C C . LYS A 1 214 ? -4.156 20.778 26.072 1.00 88.25 214 LYS A C 1
ATOM 1536 O O . LYS A 1 214 ? -3.283 21.207 26.817 1.00 88.25 214 LYS A O 1
ATOM 1541 N N . ARG A 1 215 ? -4.939 21.594 25.355 1.00 88.12 215 ARG A N 1
ATOM 1542 C CA . ARG A 1 215 ? -4.881 23.065 25.418 1.00 88.12 215 ARG A CA 1
ATOM 1543 C C . ARG A 1 215 ? -5.811 23.679 26.469 1.00 88.12 215 ARG A C 1
ATOM 1545 O O . ARG A 1 215 ? -5.709 24.875 26.713 1.00 88.12 215 ARG A O 1
ATOM 1552 N N . GLY A 1 216 ? -6.692 22.895 27.088 1.00 85.50 216 GLY A N 1
ATOM 1553 C CA . GLY A 1 216 ? -7.576 23.363 28.154 1.00 85.50 216 GLY A CA 1
ATOM 1554 C C . GLY A 1 216 ? -8.779 22.434 28.365 1.00 85.50 216 GLY A C 1
ATOM 1555 O O . GLY A 1 216 ? -9.378 21.983 27.385 1.00 85.50 216 GLY A O 1
ATOM 1556 N N . PRO A 1 217 ? -9.156 22.127 29.619 1.00 79.12 217 PRO A N 1
ATOM 1557 C CA . PRO A 1 217 ? -10.306 21.278 29.903 1.00 79.12 217 PRO A CA 1
ATOM 1558 C C . PRO A 1 217 ? -11.621 21.994 29.558 1.00 79.12 217 PRO A C 1
ATOM 1560 O O . PRO A 1 217 ? -11.876 23.103 30.014 1.00 79.12 217 PRO A O 1
ATOM 1563 N N . ASN A 1 218 ? -12.472 21.329 28.774 1.00 87.06 218 ASN A N 1
ATOM 1564 C CA . ASN A 1 218 ? -13.845 21.745 28.485 1.00 87.06 218 ASN A CA 1
ATOM 1565 C C . ASN A 1 218 ? -14.771 20.546 28.734 1.00 87.06 218 ASN A C 1
ATOM 1567 O O . ASN A 1 218 ? -14.568 19.479 28.150 1.00 87.06 218 ASN A O 1
ATOM 1571 N N . ASP A 1 219 ? -15.773 20.695 29.599 1.00 88.94 219 ASP A N 1
ATOM 1572 C CA . ASP A 1 219 ? -16.670 19.593 29.966 1.00 88.94 219 ASP A CA 1
ATOM 1573 C C . ASP A 1 219 ? -17.519 19.099 28.785 1.00 88.94 219 ASP A C 1
ATOM 1575 O O . ASP A 1 219 ? -17.738 17.893 28.651 1.00 88.94 219 ASP A O 1
ATOM 1579 N N . ALA A 1 220 ? -17.882 19.980 27.847 1.00 89.94 220 ALA A N 1
ATOM 1580 C CA . ALA A 1 220 ? -18.533 19.569 26.603 1.00 89.94 220 ALA A CA 1
ATOM 1581 C C . ALA A 1 220 ? -17.616 18.661 25.761 1.00 89.94 220 ALA A C 1
ATOM 1583 O O . ALA A 1 220 ? -18.070 17.674 25.180 1.00 89.94 220 ALA A O 1
ATOM 1584 N N . ALA A 1 221 ? -16.307 18.936 25.747 1.00 90.62 221 ALA A N 1
ATOM 1585 C CA . ALA A 1 221 ? -15.339 18.112 25.027 1.00 90.62 221 ALA A CA 1
ATOM 1586 C C . ALA A 1 221 ? -15.197 16.713 25.647 1.00 90.62 221 ALA A C 1
ATOM 1588 O O . ALA A 1 221 ? -15.061 15.742 24.907 1.00 90.62 221 ALA A O 1
ATOM 1589 N N . LYS A 1 222 ? -15.301 16.583 26.979 1.00 92.00 222 LYS A N 1
ATOM 1590 C CA . LYS A 1 222 ? -15.283 15.274 27.659 1.00 92.00 222 LYS A CA 1
ATOM 1591 C C . LYS A 1 222 ? -16.464 14.398 27.239 1.00 92.00 222 LYS A C 1
ATOM 1593 O O . LYS A 1 222 ? -16.274 13.216 26.969 1.00 92.00 222 LYS A O 1
ATOM 1598 N N . SER A 1 223 ? -17.666 14.973 27.137 1.00 93.81 223 SER A N 1
ATOM 1599 C CA . SER A 1 223 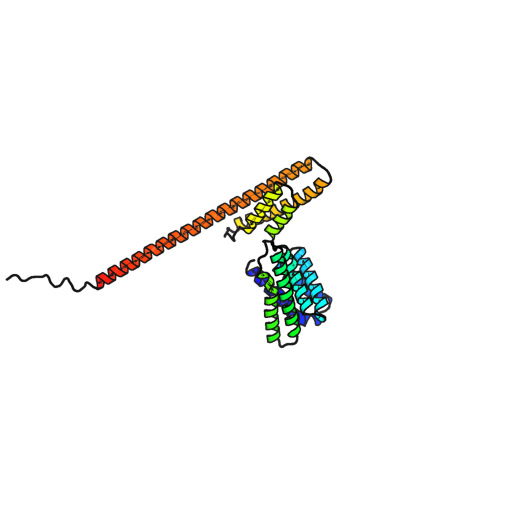? -18.850 14.234 26.676 1.00 93.81 223 SER A CA 1
ATOM 1600 C C . SER A 1 223 ? -18.704 13.764 25.225 1.00 93.81 223 SER A C 1
ATOM 1602 O O . SER A 1 223 ? -19.018 12.613 24.921 1.00 93.81 223 SER A O 1
ATOM 1604 N N . VAL A 1 224 ? -18.179 14.618 24.339 1.00 95.25 224 VAL A N 1
ATOM 1605 C CA . VAL A 1 224 ? -17.916 14.244 22.940 1.00 95.25 224 VAL A CA 1
ATOM 1606 C C . VAL A 1 224 ? -16.858 13.144 22.858 1.00 95.25 224 VAL A C 1
ATOM 1608 O O . VAL A 1 224 ? -17.035 12.191 22.106 1.00 95.25 224 VAL A O 1
ATOM 1611 N N . VAL A 1 225 ? -15.788 13.235 23.652 1.00 95.44 225 VAL A N 1
ATOM 1612 C CA . VAL A 1 225 ? -14.754 12.195 23.749 1.00 95.44 225 VAL A CA 1
ATOM 1613 C C . VAL A 1 225 ? -15.362 10.850 24.148 1.00 95.44 225 VAL A C 1
ATOM 1615 O O . VAL A 1 225 ? -15.167 9.878 23.425 1.00 95.44 225 VAL A O 1
ATOM 1618 N N . ALA A 1 226 ? -16.164 10.807 25.215 1.00 95.56 226 ALA A N 1
ATOM 1619 C CA . ALA A 1 226 ? -16.814 9.576 25.662 1.00 95.56 226 ALA A CA 1
ATOM 1620 C C . ALA A 1 226 ? -17.745 8.983 24.588 1.00 95.56 226 ALA A C 1
ATOM 1622 O O . ALA A 1 226 ? -17.748 7.774 24.363 1.00 95.56 226 ALA A O 1
ATOM 1623 N N . MET A 1 227 ? -18.491 9.832 23.872 1.00 97.12 227 MET A N 1
ATOM 1624 C CA . MET A 1 227 ? -19.342 9.400 22.758 1.00 97.12 227 MET A CA 1
ATOM 1625 C C . MET A 1 227 ? -18.523 8.806 21.604 1.00 97.12 227 MET A C 1
ATOM 1627 O O . MET A 1 227 ? -18.927 7.806 21.011 1.00 97.12 227 MET A O 1
ATOM 1631 N N . VAL A 1 228 ? -17.388 9.419 21.257 1.00 97.38 228 VAL A N 1
ATOM 1632 C CA . VAL A 1 228 ? -16.502 8.915 20.198 1.00 97.38 228 VAL A CA 1
ATOM 1633 C C . VAL A 1 228 ? -15.865 7.593 20.614 1.00 97.38 228 VAL A C 1
ATOM 1635 O O . VAL A 1 228 ? -15.869 6.662 19.814 1.00 97.38 228 VAL A O 1
ATOM 1638 N N . ASP A 1 229 ? -15.398 7.478 21.858 1.00 97.69 229 ASP A N 1
ATOM 1639 C CA . ASP A 1 229 ? -14.822 6.242 22.397 1.00 97.69 229 ASP A CA 1
ATOM 1640 C C . ASP A 1 229 ? -15.853 5.094 22.363 1.00 97.69 229 ASP A C 1
ATOM 1642 O O . ASP A 1 229 ? -15.554 3.999 21.884 1.00 97.69 229 ASP A O 1
ATOM 1646 N N . GLN A 1 230 ? -17.108 5.360 22.748 1.00 97.62 230 GLN A N 1
ATOM 1647 C CA . GLN A 1 230 ? -18.200 4.383 22.650 1.00 97.62 230 GLN A CA 1
ATOM 1648 C C . GLN A 1 230 ? -18.488 3.968 21.197 1.00 97.62 230 GLN A C 1
ATOM 1650 O O . GLN A 1 230 ? -18.719 2.790 20.925 1.00 97.62 230 GLN A O 1
ATOM 1655 N N . LYS A 1 231 ? -18.472 4.914 20.248 1.00 98.00 231 LYS A N 1
ATOM 1656 C CA . LYS A 1 231 ? -18.681 4.613 18.821 1.00 98.00 231 LYS A CA 1
ATOM 1657 C C . LYS A 1 231 ? -17.543 3.790 18.225 1.00 98.00 231 LYS A C 1
ATOM 1659 O O . LYS A 1 231 ? -17.816 2.888 17.438 1.00 98.00 231 LYS A O 1
ATOM 1664 N N . ILE A 1 232 ? -16.296 4.088 18.596 1.00 98.00 232 ILE A N 1
ATOM 1665 C CA . ILE A 1 232 ? -15.127 3.289 18.211 1.00 98.00 232 ILE A CA 1
ATOM 1666 C C . ILE A 1 232 ? -15.345 1.849 18.674 1.00 98.00 232 ILE A C 1
ATOM 1668 O O . ILE A 1 232 ? -15.351 0.952 17.835 1.00 98.00 232 ILE A O 1
ATOM 1672 N N . GLN A 1 233 ? -15.635 1.637 19.963 1.00 97.81 233 GLN A N 1
ATOM 1673 C CA . GLN A 1 233 ? -15.880 0.295 20.495 1.00 97.81 233 GLN A CA 1
ATOM 1674 C C . GLN A 1 233 ? -17.037 -0.412 19.776 1.00 97.81 233 GLN A C 1
ATOM 1676 O O . GLN A 1 233 ? -16.889 -1.555 19.357 1.00 97.81 233 GLN A O 1
ATOM 1681 N N . GLY A 1 234 ? -18.160 0.280 19.556 1.00 96.94 234 GLY A N 1
ATOM 1682 C CA . GLY A 1 234 ? -19.317 -0.293 18.865 1.00 96.94 234 GLY A CA 1
ATOM 1683 C C . GLY A 1 234 ? -19.008 -0.765 17.439 1.00 96.94 234 GLY A C 1
ATOM 1684 O O . GLY A 1 234 ? -19.496 -1.816 17.023 1.00 96.94 234 GLY A O 1
ATOM 1685 N N . HIS A 1 235 ? -18.170 -0.037 16.694 1.00 97.50 235 HIS A N 1
ATOM 1686 C CA . HIS A 1 235 ? -17.715 -0.476 15.372 1.00 97.50 235 HIS A CA 1
ATOM 1687 C C . HIS A 1 235 ? -16.765 -1.675 15.444 1.00 97.50 235 HIS A C 1
ATOM 1689 O O . HIS A 1 235 ? -16.892 -2.585 14.626 1.00 97.50 235 HIS A O 1
ATOM 1695 N N . VAL A 1 236 ? -15.848 -1.706 16.416 1.00 97.56 236 VAL A N 1
ATOM 1696 C CA . VAL A 1 236 ? -14.944 -2.851 16.622 1.00 97.56 236 VAL A CA 1
ATOM 1697 C C . VAL A 1 236 ? -15.735 -4.108 16.983 1.00 97.56 236 VAL A C 1
ATOM 1699 O O . VAL A 1 236 ? -15.535 -5.148 16.361 1.00 97.56 236 VAL A O 1
ATOM 1702 N N . ASP A 1 237 ? -16.705 -4.006 17.893 1.00 96.25 237 ASP A N 1
ATOM 1703 C CA . ASP A 1 237 ? -17.574 -5.123 18.275 1.00 96.25 237 ASP A CA 1
ATOM 1704 C C . ASP A 1 237 ? -18.407 -5.633 17.088 1.00 96.25 237 ASP A C 1
ATOM 1706 O O . ASP A 1 237 ? -18.594 -6.841 16.929 1.00 96.25 237 ASP A O 1
ATOM 1710 N N . ALA A 1 238 ? -18.908 -4.727 16.240 1.00 93.94 238 ALA A N 1
ATOM 1711 C CA . ALA A 1 238 ? -19.645 -5.090 15.032 1.00 93.94 238 ALA A CA 1
ATOM 1712 C C . ALA A 1 238 ? -18.761 -5.851 14.032 1.00 93.94 238 ALA A C 1
ATOM 1714 O O . ALA A 1 238 ? -19.176 -6.889 13.516 1.00 93.94 238 ALA A O 1
ATOM 1715 N N . LEU A 1 239 ? -17.531 -5.377 13.803 1.00 95.00 239 LEU A N 1
ATOM 1716 C CA . LEU A 1 239 ? -16.555 -6.056 12.950 1.00 95.00 239 LEU A CA 1
ATOM 1717 C C . LEU A 1 239 ? -16.188 -7.428 13.516 1.00 95.00 239 LEU A C 1
ATOM 1719 O O . LEU A 1 239 ? -16.214 -8.411 12.780 1.00 95.00 239 LEU A O 1
ATOM 1723 N N . ARG A 1 240 ? -15.913 -7.519 14.823 1.00 95.62 240 ARG A N 1
ATOM 1724 C CA . ARG A 1 240 ? -15.590 -8.787 15.484 1.00 95.62 240 ARG A CA 1
ATOM 1725 C C . ARG A 1 240 ? -16.711 -9.805 15.282 1.00 95.62 240 ARG A C 1
ATOM 1727 O O . ARG A 1 240 ? -16.448 -10.909 14.824 1.00 95.62 240 ARG A O 1
ATOM 1734 N N . LYS A 1 241 ? -17.965 -9.415 15.539 1.00 92.81 241 LYS A N 1
ATOM 1735 C CA . LYS A 1 241 ? -19.140 -10.278 15.324 1.00 92.81 241 LYS A CA 1
ATOM 1736 C C . LYS A 1 241 ? -19.270 -10.732 13.872 1.00 92.81 241 LYS A C 1
ATOM 1738 O O . LYS A 1 241 ? -19.518 -11.911 13.639 1.00 92.81 241 LYS A O 1
ATOM 1743 N N . ALA A 1 242 ? -19.094 -9.819 12.915 1.00 91.00 242 ALA A N 1
ATOM 1744 C CA . ALA A 1 242 ? -19.180 -10.143 11.494 1.00 91.00 242 ALA A CA 1
ATOM 1745 C C . ALA A 1 242 ? -18.129 -11.188 11.087 1.00 91.00 242 ALA A C 1
ATOM 1747 O O . ALA A 1 242 ? -18.473 -12.175 10.443 1.00 91.00 242 ALA A O 1
ATOM 1748 N N . PHE A 1 243 ? -16.874 -11.021 11.514 1.00 91.00 243 PHE A N 1
ATOM 1749 C CA . PHE A 1 243 ? -15.811 -11.970 11.182 1.00 91.00 243 PHE A CA 1
ATOM 1750 C C . PHE A 1 243 ? -15.926 -13.292 11.935 1.00 91.00 243 PHE A C 1
ATOM 1752 O O . PHE A 1 243 ? -15.751 -14.332 11.317 1.00 91.00 243 PHE A O 1
ATOM 1759 N N . THR A 1 244 ? -16.337 -13.294 13.206 1.00 91.69 244 THR A N 1
ATOM 1760 C CA . THR A 1 244 ? -16.635 -14.547 13.920 1.00 91.69 244 THR A CA 1
ATOM 1761 C C . THR A 1 244 ? -17.755 -15.335 13.236 1.00 91.69 244 THR A C 1
ATOM 1763 O O . THR A 1 244 ? -17.653 -16.554 13.099 1.00 91.69 244 THR A O 1
ATOM 1766 N N . ALA A 1 245 ? -18.812 -14.663 12.767 1.00 87.94 245 ALA A N 1
ATOM 1767 C CA . ALA A 1 245 ? -19.874 -15.318 12.007 1.00 87.94 245 ALA A CA 1
ATOM 1768 C C . ALA A 1 245 ? -19.349 -15.884 10.678 1.00 87.94 245 ALA A C 1
ATOM 1770 O O . ALA A 1 245 ? -19.661 -17.020 10.326 1.00 87.94 245 ALA A O 1
ATOM 1771 N N . ALA A 1 246 ? -18.515 -15.121 9.969 1.00 87.06 246 ALA A N 1
ATOM 1772 C CA . ALA A 1 246 ? -17.933 -15.538 8.699 1.00 87.06 246 ALA A CA 1
ATOM 1773 C C . ALA A 1 246 ? -16.964 -16.728 8.854 1.00 87.06 246 ALA A C 1
ATOM 1775 O O . ALA A 1 246 ? -17.027 -17.673 8.069 1.00 87.06 246 ALA A O 1
ATOM 1776 N N . ASP A 1 247 ? -16.147 -16.742 9.909 1.00 88.50 247 ASP A N 1
ATOM 1777 C CA . ASP A 1 247 ? -15.266 -17.864 10.251 1.00 88.50 247 ASP A CA 1
ATOM 1778 C C . ASP A 1 247 ? -16.066 -19.114 10.635 1.00 88.50 247 ASP A C 1
ATOM 1780 O O . ASP A 1 247 ? -15.726 -20.218 10.214 1.00 88.50 247 ASP A O 1
ATOM 1784 N N . THR A 1 248 ? -17.169 -18.947 11.373 1.00 88.50 248 THR A N 1
ATOM 1785 C CA . THR A 1 248 ? -18.070 -20.057 11.726 1.00 88.50 248 THR A CA 1
ATOM 1786 C C . THR A 1 248 ? -18.708 -20.664 10.476 1.00 88.50 248 THR A C 1
ATOM 1788 O O . THR A 1 248 ? -18.746 -21.885 10.334 1.00 88.50 248 THR A O 1
ATOM 1791 N N . MET A 1 249 ? -19.166 -19.828 9.538 1.00 83.75 249 MET A N 1
ATOM 1792 C CA . MET A 1 249 ? -19.704 -20.297 8.257 1.00 83.75 249 MET A CA 1
ATOM 1793 C C . MET A 1 249 ? -18.637 -21.002 7.419 1.00 83.75 249 MET A C 1
ATOM 1795 O O . MET A 1 249 ? -18.907 -22.059 6.859 1.00 83.75 249 MET A O 1
ATOM 1799 N N . LYS A 1 250 ? -17.413 -20.467 7.366 1.00 83.06 250 LYS A N 1
ATOM 1800 C CA . LYS A 1 250 ? -16.302 -21.105 6.653 1.00 83.06 250 LYS A CA 1
ATOM 1801 C C . LYS A 1 250 ? -15.962 -22.472 7.247 1.00 83.06 250 LYS A C 1
ATOM 1803 O O . LYS A 1 250 ? -15.819 -23.428 6.496 1.00 83.06 250 LYS A O 1
ATOM 1808 N N . ALA A 1 251 ? -15.872 -22.571 8.573 1.00 87.12 251 ALA A N 1
ATOM 1809 C CA . ALA A 1 251 ? -15.629 -23.836 9.260 1.00 87.12 251 ALA A CA 1
ATOM 1810 C C . ALA A 1 251 ? -16.748 -24.855 8.990 1.00 87.12 251 ALA A C 1
ATOM 1812 O O . ALA A 1 251 ? -16.460 -26.026 8.763 1.00 87.12 251 ALA A O 1
ATOM 1813 N N . PHE A 1 252 ? -18.008 -24.406 8.955 1.00 84.81 252 PHE A N 1
ATOM 1814 C CA . PHE A 1 252 ? -19.145 -25.251 8.595 1.00 84.81 252 PHE A CA 1
ATOM 1815 C C . PHE A 1 252 ? -19.054 -25.771 7.152 1.00 84.81 252 PHE A C 1
ATOM 1817 O O . PHE A 1 252 ? -19.227 -26.965 6.940 1.00 84.81 252 PHE A O 1
ATOM 1824 N N . VAL A 1 253 ? -18.735 -24.905 6.180 1.00 81.31 253 VAL A N 1
ATOM 1825 C CA . VAL A 1 253 ? -18.573 -25.302 4.768 1.00 81.31 253 VAL A CA 1
ATOM 1826 C C . VAL A 1 253 ? -17.420 -26.294 4.601 1.00 81.31 253 VAL A C 1
ATOM 1828 O O . VAL A 1 253 ? -17.588 -27.321 3.952 1.00 81.31 253 VAL A O 1
ATOM 1831 N N . SER A 1 254 ? -16.273 -26.044 5.239 1.00 85.81 254 SER A N 1
ATOM 1832 C CA . SER A 1 254 ? -15.148 -26.985 5.200 1.00 85.81 254 SER A CA 1
ATOM 1833 C C . SER A 1 254 ? -15.505 -28.340 5.822 1.00 85.81 254 SER A C 1
ATOM 1835 O O . SER A 1 254 ? -15.193 -29.369 5.239 1.00 85.81 254 SER A O 1
ATOM 1837 N N . ALA A 1 255 ? -16.228 -28.358 6.948 1.00 85.88 255 ALA A N 1
ATOM 1838 C CA . ALA A 1 255 ? -16.681 -29.606 7.563 1.00 85.88 255 ALA A CA 1
ATOM 1839 C C . ALA A 1 255 ? -17.714 -30.358 6.701 1.00 85.88 255 ALA A C 1
ATOM 1841 O O . ALA A 1 255 ? -17.707 -31.589 6.672 1.00 85.88 255 ALA A O 1
ATOM 1842 N N . SER A 1 256 ? -18.602 -29.647 5.992 1.00 84.31 256 SER A N 1
ATOM 1843 C CA . SER A 1 256 ? -19.541 -30.287 5.066 1.00 84.31 256 SER A CA 1
ATOM 1844 C C . SER A 1 256 ? -18.835 -30.883 3.850 1.00 84.31 256 SER A C 1
ATOM 1846 O O . SER A 1 256 ? -19.192 -31.988 3.444 1.00 84.31 256 SER A O 1
ATOM 1848 N N . ASP A 1 257 ? -17.823 -30.196 3.314 1.00 86.00 257 ASP A N 1
ATOM 1849 C CA . ASP A 1 257 ? -17.021 -30.697 2.195 1.00 86.00 257 ASP A CA 1
ATOM 1850 C C . ASP A 1 257 ? -16.264 -31.967 2.597 1.00 86.00 257 ASP A C 1
ATOM 1852 O O . ASP A 1 257 ? -16.335 -32.962 1.880 1.00 86.00 257 ASP A O 1
ATOM 1856 N N . ASP A 1 258 ? -15.639 -31.985 3.778 1.00 87.25 258 ASP A N 1
ATOM 1857 C CA . ASP A 1 258 ? -14.969 -33.179 4.309 1.00 87.25 258 ASP A CA 1
ATOM 1858 C C . ASP A 1 258 ? -15.958 -34.343 4.488 1.00 87.25 258 ASP A C 1
ATOM 1860 O O . ASP A 1 258 ? -15.685 -35.456 4.049 1.00 87.25 258 ASP A O 1
ATOM 1864 N N . SER A 1 259 ? -17.160 -34.092 5.022 1.00 79.69 259 SER A N 1
ATOM 1865 C CA . SER A 1 259 ? -18.184 -35.141 5.158 1.00 79.69 259 SER A CA 1
ATOM 1866 C C . SER A 1 259 ? -18.687 -35.679 3.811 1.00 79.69 259 SER A C 1
ATOM 1868 O O . SER A 1 259 ? -19.003 -36.864 3.684 1.00 79.69 259 SER A O 1
ATOM 1870 N N . ALA A 1 260 ? -18.753 -34.824 2.786 1.00 71.94 260 ALA A N 1
ATOM 1871 C CA . ALA A 1 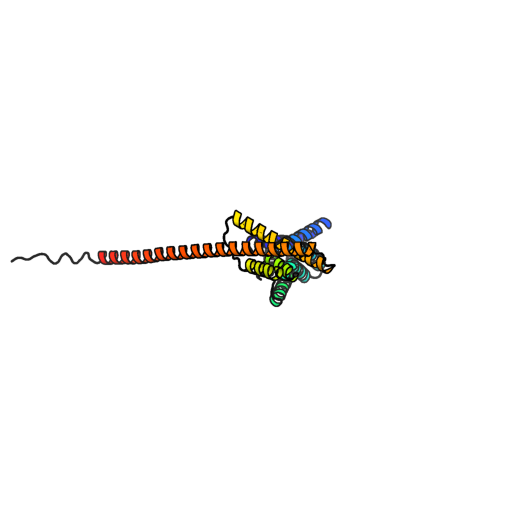260 ? -19.115 -35.229 1.435 1.00 71.94 260 ALA A CA 1
ATOM 1872 C C . ALA A 1 260 ? -17.987 -36.042 0.783 1.00 71.94 260 ALA A C 1
ATOM 1874 O O . ALA A 1 260 ? -18.263 -37.030 0.101 1.00 71.94 260 ALA A O 1
ATOM 1875 N N . LEU A 1 261 ? -16.728 -35.668 1.024 1.00 71.00 261 LEU A N 1
ATOM 1876 C CA . LEU A 1 261 ? -15.559 -36.431 0.593 1.00 71.00 261 LEU A CA 1
ATOM 1877 C C . LEU A 1 261 ? -15.493 -37.797 1.284 1.00 71.00 261 LEU A C 1
ATOM 1879 O O . LEU A 1 261 ? -15.278 -38.792 0.597 1.00 71.00 261 LEU A O 1
ATOM 1883 N N . ASP A 1 262 ? -15.772 -37.873 2.585 1.00 79.31 262 ASP A N 1
ATOM 1884 C CA . ASP A 1 262 ? -15.859 -39.134 3.329 1.00 79.31 262 ASP A CA 1
ATOM 1885 C C . ASP A 1 262 ? -16.980 -40.029 2.787 1.00 79.31 262 ASP A C 1
ATOM 1887 O O . ASP A 1 262 ? -16.797 -41.235 2.626 1.00 79.31 262 ASP A O 1
ATOM 1891 N N . HIS A 1 263 ? -18.133 -39.452 2.428 1.00 69.00 263 HIS A N 1
ATOM 1892 C CA . HIS A 1 263 ? -19.218 -40.207 1.801 1.00 69.00 263 HIS A CA 1
ATOM 1893 C C . HIS A 1 263 ? -18.814 -40.742 0.417 1.00 69.00 263 HIS A C 1
ATOM 1895 O O . HIS A 1 263 ? -19.179 -41.862 0.054 1.00 69.00 263 HIS A O 1
ATOM 1901 N N . ILE A 1 264 ? -18.054 -39.974 -0.370 1.00 59.75 264 ILE A N 1
ATOM 1902 C CA . ILE A 1 264 ? -17.521 -40.427 -1.663 1.00 59.75 264 ILE A CA 1
ATOM 1903 C C . ILE A 1 264 ? -16.464 -41.520 -1.461 1.00 59.75 264 ILE A C 1
ATOM 1905 O O . ILE A 1 264 ? -16.507 -42.517 -2.176 1.00 59.75 264 ILE A O 1
ATOM 1909 N N . ALA A 1 265 ? -15.569 -41.384 -0.479 1.00 63.69 265 ALA A N 1
ATOM 1910 C CA . ALA A 1 265 ? -14.560 -42.390 -0.151 1.00 63.69 265 ALA A CA 1
ATOM 1911 C C . ALA A 1 265 ? -15.203 -43.709 0.307 1.00 63.69 265 ALA A C 1
ATOM 1913 O O . ALA A 1 265 ? -14.895 -44.760 -0.246 1.00 63.69 265 ALA A O 1
ATOM 1914 N N . ALA A 1 266 ? -16.193 -43.650 1.202 1.00 70.50 266 ALA A N 1
ATOM 1915 C CA . ALA A 1 266 ? -16.956 -44.823 1.632 1.00 70.50 266 ALA A CA 1
ATOM 1916 C C . ALA A 1 266 ? -17.740 -45.474 0.475 1.00 70.50 266 ALA A C 1
ATOM 1918 O O . ALA A 1 266 ? -17.880 -46.695 0.411 1.00 70.50 266 ALA A O 1
ATOM 1919 N N . THR A 1 267 ? -18.228 -44.672 -0.480 1.00 68.88 267 THR A N 1
ATOM 1920 C CA . THR A 1 267 ? -18.869 -45.195 -1.698 1.00 68.88 267 THR A CA 1
ATOM 1921 C C . THR A 1 267 ? -17.837 -45.817 -2.652 1.00 68.88 267 THR A C 1
ATOM 1923 O O . THR A 1 267 ? -18.140 -46.809 -3.312 1.00 68.88 267 THR A O 1
ATOM 1926 N N . GLY A 1 268 ? -16.610 -45.292 -2.703 1.00 62.25 268 GLY A N 1
ATOM 1927 C CA . GLY A 1 268 ? -15.485 -45.853 -3.456 1.00 62.25 268 GLY A CA 1
ATOM 1928 C C . GLY A 1 268 ? -15.046 -47.224 -2.938 1.00 62.25 268 GLY A C 1
ATOM 1929 O O . GLY A 1 268 ? -14.938 -48.154 -3.735 1.00 62.25 268 GLY A O 1
ATOM 1930 N N . ASP A 1 269 ? -14.919 -47.382 -1.618 1.00 62.25 269 ASP A N 1
ATOM 1931 C CA . ASP A 1 269 ? -14.618 -48.675 -0.984 1.00 62.25 269 ASP A CA 1
ATOM 1932 C C . ASP A 1 269 ? -15.728 -49.707 -1.266 1.00 62.25 269 ASP A C 1
ATOM 1934 O O . ASP A 1 269 ? -15.451 -50.875 -1.544 1.00 62.25 269 ASP A O 1
ATOM 1938 N N . SER A 1 270 ? -16.994 -49.267 -1.314 1.00 57.03 270 SER A N 1
ATOM 1939 C CA . SER A 1 270 ? -18.120 -50.134 -1.696 1.00 57.03 270 SER A CA 1
ATOM 1940 C C . SER A 1 270 ? -18.090 -50.562 -3.170 1.00 57.03 270 SER A C 1
ATOM 1942 O O . SER A 1 270 ? -18.557 -51.648 -3.509 1.00 57.03 270 SER A O 1
ATOM 1944 N N . LEU A 1 271 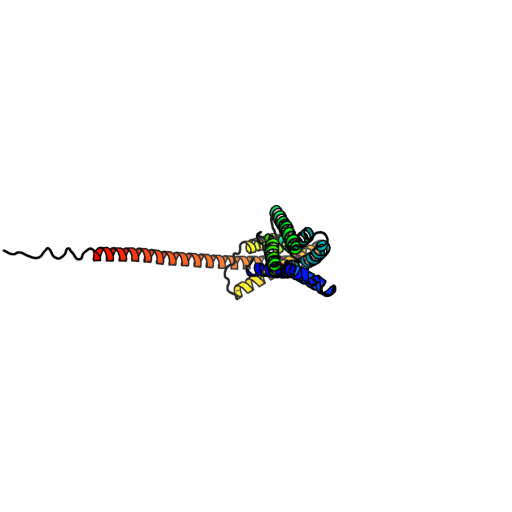? -17.520 -49.745 -4.063 1.00 49.84 271 LEU A N 1
ATOM 1945 C CA . LEU A 1 271 ? -17.367 -50.089 -5.480 1.00 49.84 271 LEU A CA 1
ATOM 1946 C C . LEU A 1 271 ? -16.209 -51.068 -5.703 1.00 49.84 271 LEU A C 1
ATOM 1948 O O . LEU A 1 271 ? -16.325 -51.937 -6.565 1.00 49.84 271 LEU A O 1
ATOM 1952 N N . GLU A 1 272 ? -15.134 -50.984 -4.915 1.00 64.31 272 GLU A N 1
ATOM 1953 C CA . GLU A 1 272 ? -14.090 -52.017 -4.885 1.00 64.31 272 GLU A CA 1
ATOM 1954 C C . GLU A 1 272 ? -14.622 -53.345 -4.331 1.00 64.31 272 GLU A C 1
ATOM 1956 O O . GLU A 1 272 ? -14.313 -54.403 -4.880 1.00 64.31 272 GLU A O 1
ATOM 1961 N N . GLU A 1 273 ? -15.482 -53.311 -3.311 1.00 60.00 273 GLU A N 1
ATOM 1962 C CA . GLU A 1 273 ? -16.126 -54.511 -2.767 1.00 60.00 273 GLU A CA 1
ATOM 1963 C C . GLU A 1 273 ? -17.105 -55.140 -3.775 1.00 60.00 273 GLU A C 1
ATOM 1965 O O . GLU A 1 273 ? -17.076 -56.350 -3.996 1.00 60.00 273 GLU A O 1
ATOM 1970 N N . VAL A 1 274 ? -17.886 -54.328 -4.496 1.00 54.69 274 VAL A N 1
ATOM 1971 C CA . VAL A 1 274 ? -18.747 -54.796 -5.599 1.00 54.69 274 VAL A CA 1
ATOM 1972 C C . VAL A 1 274 ? -17.923 -55.327 -6.780 1.00 54.69 274 VAL A C 1
ATOM 1974 O O . VAL A 1 274 ? -18.277 -56.354 -7.356 1.00 54.69 274 VAL A O 1
ATOM 1977 N N . SER A 1 275 ? -16.800 -54.686 -7.120 1.00 58.94 275 SER A N 1
ATOM 1978 C CA . SER A 1 275 ? -15.846 -55.166 -8.132 1.00 58.94 275 SER A CA 1
ATOM 1979 C C . SER A 1 275 ? -15.232 -56.512 -7.738 1.00 58.94 275 SER A C 1
ATOM 1981 O O . SER A 1 275 ? -15.088 -57.398 -8.578 1.00 58.94 275 SER A O 1
ATOM 1983 N N . ARG A 1 276 ? -14.893 -56.692 -6.459 1.00 70.19 276 ARG A N 1
ATOM 1984 C CA . ARG A 1 276 ? -14.345 -57.942 -5.926 1.00 70.19 276 ARG A CA 1
ATOM 1985 C C . ARG A 1 276 ? -15.372 -59.068 -5.947 1.00 70.19 276 ARG A C 1
ATOM 1987 O O . ARG A 1 276 ? -15.046 -60.158 -6.397 1.00 70.19 276 ARG A O 1
ATOM 1994 N N . VAL A 1 277 ? -16.608 -58.793 -5.532 1.00 62.50 277 VAL A N 1
ATOM 1995 C CA . VAL A 1 277 ? -17.706 -59.770 -5.584 1.00 62.50 277 VAL A CA 1
ATOM 1996 C C . VAL A 1 277 ? -18.022 -60.157 -7.031 1.00 62.50 277 VAL A C 1
ATOM 1998 O O . VAL A 1 277 ? -18.218 -61.333 -7.316 1.00 62.50 277 VAL A O 1
ATOM 2001 N N . LEU A 1 278 ? -18.009 -59.207 -7.970 1.00 56.53 278 LEU A N 1
ATOM 2002 C CA . LEU A 1 278 ? -18.192 -59.509 -9.393 1.00 56.53 278 LEU A CA 1
ATOM 2003 C C . LEU A 1 278 ? -17.035 -60.334 -9.974 1.00 56.53 278 LEU A C 1
ATOM 2005 O O . LEU A 1 278 ? -17.293 -61.244 -10.756 1.00 56.53 278 LEU A O 1
ATOM 2009 N N . ALA A 1 279 ? -15.789 -60.073 -9.571 1.00 67.62 279 ALA A N 1
ATOM 2010 C CA . ALA A 1 279 ? -14.639 -60.882 -9.974 1.00 67.62 279 ALA A CA 1
ATOM 2011 C C . ALA A 1 279 ? -14.688 -62.306 -9.383 1.00 67.62 279 ALA A C 1
ATOM 2013 O O . ALA A 1 279 ? -14.419 -63.267 -10.096 1.00 67.62 279 ALA A O 1
ATOM 2014 N N . GLU A 1 280 ? -15.096 -62.462 -8.118 1.00 66.81 280 GLU A N 1
ATOM 2015 C CA . GLU A 1 280 ? -15.308 -63.777 -7.490 1.00 66.81 280 GLU A CA 1
ATOM 2016 C C . GLU A 1 280 ? -16.461 -64.551 -8.155 1.00 66.81 280 GLU A C 1
ATOM 2018 O O . GLU A 1 280 ? -16.375 -65.767 -8.323 1.00 66.81 280 GLU A O 1
ATOM 2023 N N . MET A 1 281 ? -17.517 -63.860 -8.602 1.00 53.53 281 MET A N 1
ATOM 2024 C CA . MET A 1 281 ? -18.617 -64.475 -9.355 1.00 53.53 281 MET A CA 1
ATOM 2025 C C . MET A 1 281 ? -18.205 -64.928 -10.765 1.00 53.53 281 MET A C 1
ATOM 2027 O O . MET A 1 281 ? -18.731 -65.931 -11.250 1.00 53.53 281 MET A O 1
ATOM 2031 N N . ASP A 1 282 ? -17.265 -64.237 -11.416 1.00 56.19 282 ASP A N 1
ATOM 2032 C CA . ASP A 1 282 ? -16.740 -64.621 -12.738 1.00 56.19 282 ASP A CA 1
ATOM 2033 C C . ASP A 1 282 ? -15.731 -65.788 -12.658 1.00 56.19 282 ASP A C 1
ATOM 2035 O O . ASP A 1 282 ? -15.519 -66.506 -13.637 1.00 56.19 282 ASP A O 1
ATOM 2039 N N . GLU A 1 283 ? -15.155 -66.048 -11.477 1.00 60.59 283 GLU A N 1
ATOM 2040 C CA . GLU A 1 283 ? -14.313 -67.224 -11.216 1.00 60.59 283 GLU A CA 1
ATOM 2041 C C . GLU A 1 283 ? -15.117 -68.507 -10.903 1.00 60.59 283 GLU A C 1
ATOM 2043 O O . GLU A 1 283 ? -14.560 -69.610 -10.955 1.00 60.59 283 GLU A O 1
ATOM 2048 N N . GLU A 1 284 ? -16.436 -68.420 -10.665 1.00 54.84 284 GLU A N 1
ATOM 2049 C CA . GLU A 1 284 ? -17.281 -69.567 -10.289 1.00 54.84 284 GLU A CA 1
ATOM 2050 C C . GLU A 1 284 ? -18.192 -70.237 -11.360 1.00 54.84 284 GLU A C 1
ATOM 2052 O O . GLU A 1 284 ? -19.084 -71.002 -10.976 1.00 54.84 284 GLU A O 1
ATOM 2057 N N . PRO A 1 285 ? -17.999 -70.136 -12.695 1.00 50.97 285 PRO A N 1
ATOM 2058 C CA . PRO A 1 285 ? -18.836 -70.883 -13.647 1.00 50.97 285 PRO A CA 1
ATOM 2059 C C . PRO A 1 285 ? -18.525 -72.399 -13.733 1.00 50.97 285 PRO A C 1
ATOM 2061 O O . PRO A 1 285 ? -19.117 -73.108 -14.547 1.00 50.97 285 PRO A O 1
ATOM 2064 N N . GLY A 1 286 ? -17.620 -72.940 -12.903 1.00 57.03 286 GLY A N 1
ATOM 2065 C CA . GLY A 1 286 ? -17.110 -74.316 -13.031 1.00 57.03 286 GLY A CA 1
ATOM 2066 C C . GLY A 1 286 ? -17.634 -75.384 -12.057 1.00 57.03 286 GLY A C 1
ATOM 2067 O O . GLY A 1 286 ? -17.350 -76.562 -12.274 1.00 57.03 286 GLY A O 1
ATOM 2068 N N . ARG A 1 287 ? -18.361 -75.045 -10.977 1.00 54.56 287 ARG A N 1
ATOM 2069 C CA . ARG A 1 287 ? -18.591 -75.999 -9.858 1.00 54.56 287 ARG A CA 1
ATOM 2070 C C . ARG A 1 287 ? -19.982 -76.628 -9.721 1.00 54.56 287 ARG A C 1
ATOM 2072 O O . ARG A 1 287 ? -20.125 -77.565 -8.941 1.00 54.56 287 ARG A O 1
ATOM 2079 N N . VAL A 1 288 ? -20.983 -76.229 -10.508 1.00 54.56 288 VAL A N 1
ATOM 2080 C CA . VAL A 1 288 ? -22.359 -76.771 -10.374 1.00 54.56 288 VAL A CA 1
ATOM 2081 C C . VAL A 1 288 ? -22.625 -78.012 -11.258 1.00 54.56 288 VAL A C 1
ATOM 2083 O O . VAL A 1 288 ? -23.654 -78.667 -11.124 1.00 54.56 288 VAL A O 1
ATOM 2086 N N . ALA A 1 289 ? -21.681 -78.434 -12.109 1.00 54.16 289 ALA A N 1
ATOM 2087 C CA . ALA A 1 289 ? -21.888 -79.546 -13.053 1.00 54.16 289 ALA A CA 1
ATOM 2088 C C . ALA A 1 289 ? -21.455 -80.952 -12.565 1.00 54.16 289 ALA A C 1
ATOM 2090 O O . ALA A 1 289 ? -21.400 -81.879 -13.371 1.00 54.16 289 ALA A O 1
ATOM 2091 N N . ALA A 1 290 ? -21.158 -81.159 -11.276 1.00 55.12 290 ALA A N 1
ATOM 2092 C CA . ALA A 1 290 ? -20.698 -82.460 -10.762 1.00 55.12 290 ALA A CA 1
ATOM 2093 C C . ALA A 1 290 ? -21.478 -82.920 -9.518 1.00 55.12 290 ALA A C 1
ATOM 2095 O O . ALA A 1 290 ? -20.911 -83.146 -8.455 1.00 55.12 290 ALA A O 1
ATOM 2096 N N . GLY A 1 291 ? -22.800 -83.053 -9.631 1.00 55.94 291 GLY A N 1
ATOM 2097 C CA . GLY A 1 291 ? -23.632 -83.507 -8.512 1.00 55.94 291 GLY A CA 1
ATOM 2098 C C . GLY A 1 291 ? -25.001 -84.029 -8.926 1.00 55.94 291 GLY A C 1
ATOM 2099 O O . GLY A 1 291 ? -25.984 -83.761 -8.249 1.00 55.94 291 GLY A O 1
ATOM 2100 N N . GLY A 1 292 ? -25.088 -84.729 -10.059 1.00 48.38 292 GLY A N 1
ATOM 2101 C CA . GLY A 1 292 ? -26.352 -85.214 -10.610 1.00 48.38 292 GLY A CA 1
ATOM 2102 C C . GLY A 1 292 ? -26.265 -86.644 -11.130 1.00 48.38 292 GLY A C 1
ATOM 2103 O O . GLY A 1 292 ? -26.141 -86.852 -12.328 1.00 48.38 292 GLY A O 1
ATOM 2104 N N . GLY A 1 293 ? -26.390 -87.610 -10.218 1.00 50.22 293 GLY A N 1
ATOM 2105 C CA . GLY A 1 293 ? -27.080 -88.875 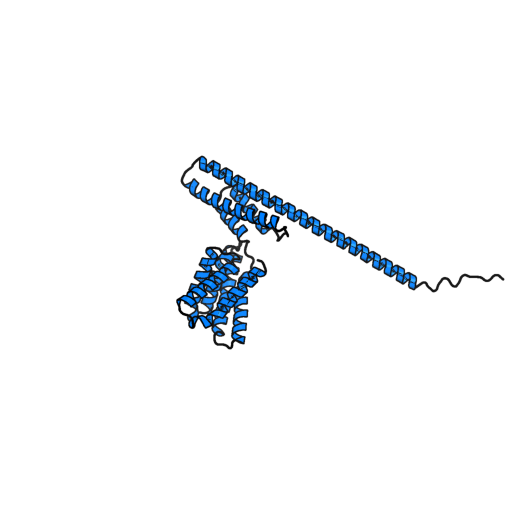-10.483 1.00 50.22 293 GLY A CA 1
ATOM 2106 C C . GLY A 1 293 ? -26.290 -90.021 -11.123 1.00 50.22 293 GLY A C 1
ATOM 2107 O O . GLY A 1 293 ? -26.004 -90.028 -12.316 1.00 50.22 293 GLY A O 1
ATOM 2108 N N . ARG A 1 294 ? -26.146 -91.114 -10.363 1.00 50.06 294 ARG A N 1
ATOM 2109 C CA . ARG A 1 294 ? -26.384 -92.446 -10.926 1.00 50.06 294 ARG A CA 1
ATOM 2110 C C . ARG A 1 294 ? -27.107 -93.324 -9.909 1.00 50.06 294 ARG A C 1
ATOM 2112 O O . ARG A 1 294 ? -26.541 -93.733 -8.904 1.00 50.06 294 ARG A O 1
ATOM 2119 N N . VAL A 1 295 ? -28.388 -93.534 -10.194 1.00 57.78 295 VAL A N 1
ATOM 2120 C CA . VAL A 1 295 ? -29.205 -94.640 -9.696 1.00 57.78 295 VAL A CA 1
ATOM 2121 C C . VAL A 1 295 ? -28.810 -95.875 -10.506 1.00 57.78 295 VAL A C 1
ATOM 2123 O O . VAL A 1 295 ? -28.690 -95.786 -11.732 1.00 57.78 295 VAL A O 1
ATOM 2126 N N . GLY A 1 296 ? -28.594 -96.988 -9.812 1.00 55.41 296 GLY A N 1
ATOM 2127 C CA . GLY A 1 296 ? -28.237 -98.294 -10.358 1.00 55.41 296 GLY A CA 1
ATOM 2128 C C . GLY A 1 296 ? -27.665 -99.170 -9.264 1.00 55.41 296 GLY A C 1
ATOM 2129 O O . GLY A 1 296 ? -26.460 -98.996 -8.988 1.00 55.41 296 GLY A O 1
#

Mean predicted aligned error: 8.06 Å

Sequence (296 aa):
MSALKKLGFFAAAALYFGSLPFLDGLPFVASSLLLVAMGVLMAAAASGSFSAIAIACGALAAFGGTALRPIAPAVAGALMVALVFAERTLRVRVQSARLVHLGIALVGGALAGQLSASFSASNLAIFGVSVVVGTALSALPLLLDADDPLAYSLDQAASLLPEPSRAALKEAAELKRNVADVPLDKDAAESVHRTWDSLLRLGEARARLERTQKRGPNDAAKSVVAMVDQKIQGHVDALRKAFTAADTMKAFVSASDDSALDHIAATGDSLEEVSRVLAEMDEEPGRVAAGGGRVG

Radius of gyration: 31.22 Å; Cα contacts (8 Å, |Δi|>4): 307; chains: 1; bounding box: 55×122×61 Å

Secondary structure (DSSP, 8-state):
--HHHHHHHHHHHHHHHHHGGGGGGS-HHHHHHHHHHHHHHHHHHHHTS--HHHHHHHHHHHHHHHHHTTT-HHHHHHHHHHHHTHHHHHT-SSHHHHHHHHHHHHHHHHHHHHHHHHTTTS-HHHHHHHHHHHHHHHTGGGGS----HHHHHHHHHHHT--TTHHHHHHHHHHHHHH-------HHHHHHHHHHHHHHHHHHHHHHHHHHHHTT---HHHHHHHHHHHHHHHHHHHHHHHHHHHHHHHHHHHHHHHHHHHHHHHHHHHHHHHHHHHHHHHHT-TTSTTS------

Solvent-accessible surface area (backbone atoms only — not comparable to full-atom values): 15172 Å² total; per-residue (Å²): 133,60,70,69,44,54,50,49,26,46,53,29,37,34,51,45,60,59,44,59,75,57,40,82,82,41,59,71,69,60,35,52,53,50,42,31,51,34,23,22,50,28,3,20,29,60,52,72,46,90,42,72,63,21,41,52,28,1,37,50,12,29,53,52,18,59,72,30,37,90,83,36,31,30,59,10,20,12,47,23,32,31,31,23,37,41,61,37,39,71,38,25,84,49,68,68,58,25,52,51,39,46,49,41,17,30,52,20,6,18,52,19,23,37,43,42,60,76,33,58,87,49,60,70,69,60,30,50,52,36,28,54,53,22,25,54,33,51,46,50,42,74,78,52,84,52,53,54,72,64,29,48,50,27,41,56,36,20,75,66,42,64,82,67,49,19,59,44,30,40,49,44,19,51,48,58,69,69,55,64,94,68,93,60,58,72,68,58,46,51,51,52,50,54,48,54,53,50,45,49,53,49,41,49,51,50,39,52,48,53,61,53,46,76,75,51,92,49,73,70,57,52,55,53,49,53,52,50,42,52,49,45,44,52,49,41,54,52,49,51,52,52,49,54,52,50,51,51,51,50,53,51,52,52,53,52,51,52,52,52,50,50,53,50,50,57,51,49,55,51,49,52,52,51,50,49,52,51,52,56,58,69,71,55,86,77,74,84,86,80,82,78,86,84,88,132

Foldseek 3Di:
DDPVLLVQLLVLLLCQLVCVLVLVVDDPVVSLVSLLVSLLSNLCSLLVHNDPQSSVLSNVLSVQLVVCLVPQQLQSQLSNLLSSCVNQLVQADDPVLSVVLSVLQSNLRSQLSVLSVVCSPPPPVSNSVSSSSSSVSSSVSVVDDGQDPLLSLLQVLLVLDDPDLNVLSNLLSVLVRPDDPQDDPPVLVVVLVVLSVVLSVLSVVLSVLSVVCVVDPDVVSVVVNVVSSVSNNVSSVVNVVSRVVSVVVVVVVVVVVVVVVVVVVVVVVVVVVVVVVVVVVVVPPPPPPPDDDDDD

pLDDT: mean 90.25, std 12.49, range [48.38, 98.5]